Protein AF-A0AAD5D5V9-F1 (afdb_monomer)

Solvent-accessible surface area (backbone atoms only — not comparable to full-atom values): 15435 Å² total; per-residue (Å²): 134,84,84,77,81,71,65,65,69,60,52,58,60,56,54,57,55,60,69,68,40,78,57,45,45,64,62,72,48,71,61,99,86,50,75,43,81,83,77,67,64,91,89,55,79,61,18,63,31,47,42,38,27,42,37,41,90,84,33,87,58,19,37,37,35,34,33,15,41,25,37,57,95,41,2,42,56,44,8,44,49,48,67,64,44,40,65,53,36,44,48,52,53,68,72,64,53,93,79,76,85,68,89,85,87,73,92,77,87,75,83,83,76,91,69,76,82,72,93,52,62,66,63,49,52,56,53,47,53,41,50,51,50,20,43,52,51,47,41,53,50,43,76,68,40,91,88,51,68,28,47,69,6,18,17,29,34,32,33,38,43,36,50,71,50,40,36,41,34,41,36,20,12,52,33,40,37,34,36,36,29,46,49,99,84,71,44,84,42,82,42,76,66,54,75,59,33,35,22,76,42,68,71,47,36,50,47,15,46,75,38,53,15,40,74,54,42,48,89,93,40,71,88,51,34,14,37,24,44,72,90,43,99,39,90,51,40,64,36,34,24,31,36,48,30,57,76,38,42,80,27,36,36,39,47,73,50,54,74,39,72,47,76,62,54,94,47,53,73,51,75,48,72,43,48,76,92,114

Radius of gyration: 19.1 Å; Cα contacts (8 Å, |Δi|>4): 530; chains: 1; bounding box: 64×45×49 Å

Sequence (278 aa):
MRKTNSSSFSNWHKEEHLHRIPGRMFLNGSSDVASLYTQQGKKGTNQDAMIVWENFGSRTDTIFCGVFDGHGPFGHMVAKRVRDSLPLKLKEVNARGSNDDLPVNEASDSAHLDLEINKNPEKFQELEDLFLKAFKIVDRELRMHPNIDCFCSGSTAVTLLKQGQDLIIGNVGDSRAILCTRDKCNSLVAHQLTVDLKPNLPAEAERIRKSKGRVFALQEEPGVTRVWLPNNDSPGLAMARAFGDFCLKDFGLISTPDIFYRCLTENDQFVVLATDGV

Organism: Ambrosia artemisiifolia (NCBI:txid4212)

Foldseek 3Di:
DDDDDPVVVVVVVVVVVQVPDPQKDKAADDDPADGDDDDDDPPPDQLKTWIWHACQLVNRQKIKIKIKHKDDPQGSVQNVLCVSQLSVQLNVDVVPPPPDDDDPPDDDPDDDDDDDDDPDVVVQVVSLVSNQRSLVVSLVCVVVPPPTQLQQMWMWMWMWMGGNQKIKIWTFAAWWKWWWFADPVRDTDIDTQDDHQFCPDPVLVVQLVVLLWDWADDPVGRPQIFTHDNPDRPDTHSGSETRGNNNCVSRRHYSRTDMGMDGHDPRTDDMDTGDPVD

Structure (mmCIF, N/CA/C/O backbone):
data_AF-A0AAD5D5V9-F1
#
_entry.id   AF-A0AAD5D5V9-F1
#
loop_
_atom_site.group_PDB
_atom_site.id
_atom_site.type_symbol
_atom_site.label_atom_id
_atom_site.label_alt_id
_atom_site.label_comp_id
_atom_site.label_asym_id
_atom_site.label_entity_id
_atom_site.label_seq_id
_atom_site.pdbx_PDB_ins_code
_atom_site.Cartn_x
_atom_site.Cartn_y
_atom_site.Cartn_z
_atom_site.occupancy
_atom_site.B_iso_or_equiv
_atom_site.auth_seq_id
_atom_site.auth_comp_id
_atom_site.auth_asym_id
_atom_site.auth_atom_id
_atom_site.pdbx_PDB_model_num
ATOM 1 N N . MET A 1 1 ? 39.009 22.165 -0.214 1.00 35.16 1 MET A N 1
ATOM 2 C CA . MET A 1 1 ? 38.047 21.856 0.868 1.00 35.16 1 MET A CA 1
ATOM 3 C C . MET A 1 1 ? 36.650 21.748 0.272 1.00 35.16 1 MET A C 1
ATOM 5 O O . MET A 1 1 ? 36.069 22.762 -0.089 1.00 35.16 1 MET A O 1
ATOM 9 N N . ARG A 1 2 ? 36.148 20.522 0.073 1.00 31.20 2 ARG A N 1
ATOM 10 C CA . ARG A 1 2 ? 34.769 20.277 -0.378 1.00 31.20 2 ARG A CA 1
ATOM 11 C C . ARG A 1 2 ? 33.838 20.470 0.820 1.00 31.20 2 ARG A C 1
ATOM 13 O O . ARG A 1 2 ? 34.001 19.780 1.820 1.00 31.20 2 ARG A O 1
ATOM 20 N N . LYS A 1 3 ? 32.902 21.419 0.725 1.00 32.41 3 LYS A N 1
ATOM 21 C CA . LYS A 1 3 ? 31.796 21.564 1.679 1.00 32.41 3 LYS A CA 1
ATOM 22 C C . LYS A 1 3 ? 30.882 20.347 1.522 1.00 32.41 3 LYS A C 1
ATOM 24 O O . LYS A 1 3 ? 30.333 20.132 0.446 1.00 32.41 3 LYS A O 1
ATOM 29 N N . THR A 1 4 ? 30.779 19.530 2.560 1.00 36.19 4 THR A N 1
ATOM 30 C CA . THR A 1 4 ? 29.812 18.437 2.655 1.00 36.19 4 THR A CA 1
ATOM 31 C C . THR A 1 4 ? 28.427 19.015 2.962 1.00 36.19 4 THR A C 1
ATOM 33 O O . THR A 1 4 ? 28.282 19.901 3.802 1.00 36.19 4 THR A O 1
ATOM 36 N N . ASN A 1 5 ? 27.420 18.552 2.219 1.00 34.31 5 ASN A N 1
ATOM 37 C CA . ASN A 1 5 ? 26.022 18.973 2.321 1.00 34.31 5 ASN A CA 1
ATOM 38 C C . ASN A 1 5 ? 25.442 18.691 3.716 1.00 34.31 5 ASN A C 1
ATOM 40 O O . ASN A 1 5 ? 25.459 17.556 4.183 1.00 34.31 5 ASN A O 1
ATOM 44 N N . SER A 1 6 ? 24.857 19.718 4.337 1.00 38.53 6 SER A N 1
ATOM 45 C CA . SER A 1 6 ? 24.179 19.682 5.641 1.00 38.53 6 SER A CA 1
ATOM 46 C C . SER A 1 6 ? 22.724 19.186 5.588 1.00 38.53 6 SER A C 1
ATOM 48 O O . SER A 1 6 ? 22.041 19.175 6.610 1.00 38.53 6 SER A O 1
ATOM 50 N N . SER A 1 7 ? 22.219 18.771 4.420 1.00 44.28 7 SER A N 1
ATOM 51 C CA . SER A 1 7 ? 20.809 18.391 4.254 1.00 44.28 7 SER A CA 1
ATOM 52 C C . SER A 1 7 ? 20.475 17.005 4.808 1.00 44.28 7 SER A C 1
ATOM 54 O O . SER A 1 7 ? 19.355 16.807 5.279 1.00 44.28 7 SER A O 1
ATOM 56 N N . SER A 1 8 ? 21.428 16.064 4.824 1.00 38.56 8 SER A N 1
ATOM 57 C CA . SER A 1 8 ? 21.189 14.711 5.345 1.00 38.56 8 SER A CA 1
ATOM 58 C C . SER A 1 8 ? 20.879 14.738 6.842 1.00 38.56 8 SER A C 1
ATOM 60 O O . SER A 1 8 ? 19.865 14.186 7.251 1.00 38.56 8 SER A O 1
ATOM 62 N N . PHE A 1 9 ? 21.662 15.471 7.641 1.00 32.91 9 PHE A N 1
ATOM 63 C CA . PHE A 1 9 ? 21.489 15.591 9.097 1.00 32.91 9 PHE A CA 1
ATOM 64 C C . PHE A 1 9 ? 20.113 16.136 9.522 1.00 32.91 9 PHE A C 1
ATOM 66 O O . PHE A 1 9 ? 19.599 15.757 10.570 1.00 32.91 9 PHE A O 1
ATOM 73 N N . SER A 1 10 ? 19.486 16.990 8.707 1.00 37.47 10 SER A N 1
ATOM 74 C CA . SER A 1 10 ? 18.198 17.615 9.045 1.00 37.47 10 SER A CA 1
ATOM 75 C C . SER A 1 10 ? 16.978 16.694 8.886 1.00 37.47 10 SER A C 1
ATOM 77 O O . SER A 1 10 ? 15.984 16.875 9.591 1.00 37.47 10 SER A O 1
ATOM 79 N N . ASN A 1 11 ? 17.046 15.693 7.999 1.00 44.09 11 ASN A N 1
ATOM 80 C CA . ASN A 1 11 ? 15.950 14.736 7.800 1.00 44.09 11 ASN A CA 1
ATOM 81 C C . ASN A 1 11 ? 15.942 13.632 8.867 1.00 44.09 11 ASN A C 1
ATOM 83 O O . ASN A 1 11 ? 14.866 13.276 9.340 1.00 44.09 11 ASN A O 1
ATOM 87 N N . TRP A 1 12 ? 17.115 13.173 9.324 1.00 39.28 12 TRP A N 1
ATOM 88 C CA . TRP A 1 12 ? 17.226 12.174 10.400 1.00 39.28 12 TRP A CA 1
ATOM 89 C C . TRP A 1 12 ? 16.549 12.631 11.701 1.00 39.28 12 TRP A C 1
ATOM 91 O O . TRP A 1 12 ? 15.807 11.866 12.313 1.00 39.28 12 TRP A O 1
ATOM 101 N N . HIS A 1 13 ? 16.717 13.900 12.091 1.00 43.88 13 HIS A N 1
ATOM 102 C CA . HIS A 1 13 ? 16.056 14.430 13.289 1.00 43.88 13 HIS A CA 1
ATOM 103 C C . HIS A 1 13 ? 14.526 14.465 13.168 1.00 43.88 13 HIS A C 1
ATOM 105 O O . HIS A 1 13 ? 13.834 14.241 14.158 1.00 43.88 13 HIS A O 1
ATOM 111 N N . LYS A 1 14 ? 13.972 14.699 11.968 1.00 53.69 14 LYS A N 1
ATOM 112 C CA . LYS A 1 14 ? 12.513 14.665 11.762 1.00 53.69 14 LYS A CA 1
ATOM 113 C C . LYS A 1 14 ? 11.945 13.256 11.939 1.00 53.69 14 LYS A C 1
ATOM 115 O O . LYS A 1 14 ? 10.871 13.120 12.518 1.00 53.69 14 LYS A O 1
ATOM 120 N N . GLU A 1 15 ? 12.660 12.227 11.488 1.00 59.75 15 GLU A N 1
ATOM 121 C CA . GLU A 1 15 ? 12.232 10.827 11.608 1.00 59.75 15 GLU A CA 1
ATOM 122 C C . GLU A 1 15 ? 12.308 10.314 13.058 1.00 59.75 15 GLU A C 1
ATOM 124 O O . GLU A 1 15 ? 11.384 9.639 13.515 1.00 59.75 15 GLU A O 1
ATOM 129 N N . GLU A 1 16 ? 13.318 10.719 13.841 1.00 62.09 16 GLU A N 1
ATOM 130 C CA . GLU A 1 16 ? 13.399 10.371 15.273 1.00 62.09 16 GLU A CA 1
ATOM 131 C C . GLU A 1 16 ? 12.195 10.873 16.081 1.00 62.09 16 GLU A C 1
ATOM 133 O O . GLU A 1 16 ? 11.713 10.178 16.981 1.00 62.09 16 GLU A O 1
ATOM 138 N N . HIS A 1 17 ? 11.680 12.064 15.764 1.00 74.25 17 HIS A N 1
ATOM 139 C CA . HIS A 1 17 ? 10.486 12.588 16.427 1.00 74.25 17 HIS A CA 1
ATOM 140 C C . HIS A 1 17 ? 9.254 11.722 16.156 1.00 74.25 17 HIS A C 1
ATOM 142 O O . HIS A 1 17 ? 8.454 11.512 17.069 1.00 74.25 17 HIS A O 1
ATOM 148 N N . LEU A 1 18 ? 9.121 11.164 14.946 1.00 79.06 18 LEU A N 1
ATOM 149 C CA . LEU A 1 18 ? 8.010 10.272 14.604 1.00 79.06 18 LEU A CA 1
ATOM 150 C C . LEU A 1 18 ? 8.031 8.991 15.444 1.00 79.06 18 LEU A C 1
ATOM 152 O O . LEU A 1 18 ? 6.978 8.419 15.717 1.00 79.06 18 LEU A O 1
ATOM 156 N N . HIS A 1 19 ? 9.205 8.538 15.883 1.00 79.94 19 HIS A N 1
ATOM 157 C CA . HIS A 1 19 ? 9.333 7.331 16.703 1.00 79.94 19 HIS A CA 1
ATOM 158 C C . HIS A 1 19 ? 8.863 7.521 18.150 1.00 79.94 19 HIS A C 1
ATOM 160 O O . HIS A 1 19 ? 8.635 6.540 18.849 1.00 79.94 19 HIS A O 1
ATOM 166 N N . ARG A 1 20 ? 8.720 8.771 18.605 1.00 84.25 20 ARG A N 1
ATOM 167 C CA . ARG A 1 20 ? 8.327 9.111 19.983 1.00 84.25 20 ARG A CA 1
ATOM 168 C C . ARG A 1 20 ? 6.868 9.544 20.102 1.00 84.25 20 ARG A C 1
ATOM 170 O O . ARG A 1 20 ? 6.449 9.965 21.177 1.00 84.25 20 ARG A O 1
ATOM 177 N N . ILE A 1 21 ? 6.104 9.482 19.011 1.00 86.75 21 ILE A N 1
ATOM 178 C CA . ILE A 1 21 ? 4.691 9.854 19.021 1.00 86.75 21 ILE A CA 1
ATOM 179 C C . ILE A 1 21 ? 3.898 8.788 19.798 1.00 86.75 21 ILE A C 1
ATOM 181 O O . ILE A 1 21 ? 3.931 7.619 19.410 1.00 86.75 21 ILE A O 1
ATOM 185 N N . PRO A 1 22 ? 3.155 9.163 20.856 1.00 87.50 22 PRO A N 1
ATOM 186 C CA . PRO A 1 22 ? 2.305 8.226 21.586 1.00 87.50 22 PRO A CA 1
ATOM 187 C C . PRO A 1 22 ? 1.275 7.543 20.677 1.00 87.50 22 PRO A C 1
ATOM 189 O O . PRO A 1 22 ? 0.720 8.175 19.777 1.00 87.50 22 PRO A O 1
ATOM 192 N N . GLY A 1 23 ? 1.030 6.250 20.910 1.00 90.88 23 GLY A N 1
ATOM 193 C CA . GLY A 1 23 ? 0.103 5.438 20.113 1.00 90.88 23 GLY A CA 1
ATOM 194 C C . GLY A 1 23 ? 0.624 5.040 18.728 1.00 90.88 23 GLY A C 1
ATOM 195 O O . GLY A 1 23 ? -0.064 4.322 18.011 1.00 90.88 23 GLY A O 1
ATOM 196 N N . ARG A 1 24 ? 1.826 5.481 18.325 1.00 95.50 24 ARG A N 1
ATOM 197 C CA . ARG A 1 24 ? 2.432 5.135 17.034 1.00 95.50 24 ARG A CA 1
ATOM 198 C C . ARG A 1 24 ? 3.419 3.976 17.181 1.00 95.50 24 ARG A C 1
ATOM 200 O O . ARG A 1 24 ? 4.507 4.141 17.724 1.00 95.50 24 ARG A O 1
ATOM 207 N N . MET A 1 25 ? 3.062 2.821 16.633 1.00 96.25 25 MET A N 1
ATOM 208 C CA . MET A 1 25 ? 3.850 1.587 16.630 1.00 96.25 25 MET A CA 1
ATOM 209 C C . MET A 1 25 ? 4.207 1.187 15.198 1.00 96.25 25 MET A C 1
ATOM 211 O O . MET A 1 25 ? 3.369 1.238 14.308 1.00 96.25 25 MET A O 1
ATOM 215 N N . PHE A 1 26 ? 5.454 0.793 14.953 1.00 96.19 26 PHE A N 1
ATOM 216 C CA . PHE A 1 26 ? 5.945 0.419 13.613 1.00 96.19 26 PHE A CA 1
ATOM 217 C C . PHE A 1 26 ? 7.020 -0.683 13.654 1.00 96.19 26 PHE A C 1
ATOM 219 O O . PHE A 1 26 ? 7.713 -0.934 12.667 1.00 96.19 26 PHE A O 1
ATOM 226 N N . LEU A 1 27 ? 7.179 -1.311 14.820 1.00 95.75 27 LEU A N 1
ATOM 227 C CA . LEU A 1 27 ? 8.043 -2.459 15.087 1.00 95.75 27 LEU A CA 1
ATOM 228 C C . LEU A 1 27 ? 7.176 -3.600 15.629 1.00 95.75 27 LEU A C 1
ATOM 230 O O . LEU A 1 27 ? 6.011 -3.379 15.965 1.00 95.75 27 LEU A O 1
ATOM 234 N N . ASN A 1 28 ? 7.748 -4.800 15.730 1.00 97.69 28 ASN A N 1
ATOM 235 C CA . ASN A 1 28 ? 7.056 -5.951 16.307 1.00 97.69 28 ASN A CA 1
ATOM 236 C C . ASN A 1 28 ? 6.571 -5.632 17.724 1.00 97.69 28 ASN A C 1
ATOM 238 O O . ASN A 1 28 ? 7.339 -5.141 18.554 1.00 97.69 28 ASN A O 1
ATOM 242 N N . GLY A 1 29 ? 5.306 -5.930 17.993 1.00 96.88 29 GLY A N 1
ATOM 243 C CA . GLY A 1 29 ? 4.673 -5.642 19.270 1.00 96.88 29 GLY A CA 1
ATOM 244 C C . GLY A 1 29 ? 3.158 -5.603 19.152 1.00 96.88 29 GLY A C 1
ATOM 245 O O . GLY A 1 29 ? 2.594 -5.783 18.074 1.00 96.88 29 GLY A O 1
ATOM 246 N N . SER A 1 30 ? 2.499 -5.356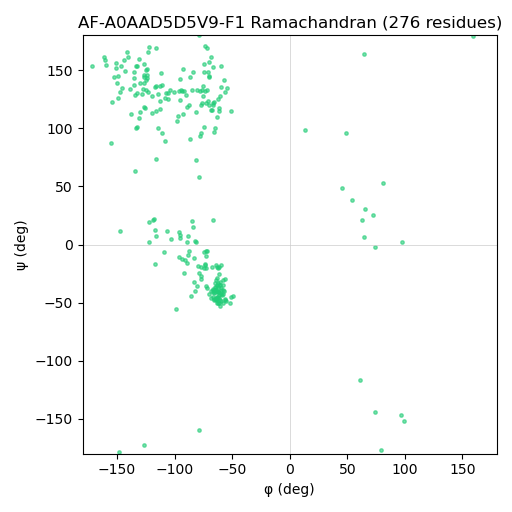 20.274 1.00 97.06 30 SER A N 1
ATOM 247 C CA . SER A 1 30 ? 1.046 -5.275 20.347 1.00 97.06 30 SER A CA 1
ATOM 248 C C . SER A 1 30 ? 0.600 -4.213 21.344 1.00 97.06 30 SER A C 1
ATOM 250 O O . SER A 1 30 ? 1.345 -3.839 22.252 1.00 97.06 30 SER A O 1
ATOM 252 N N . SER A 1 31 ? -0.631 -3.766 21.165 1.00 94.9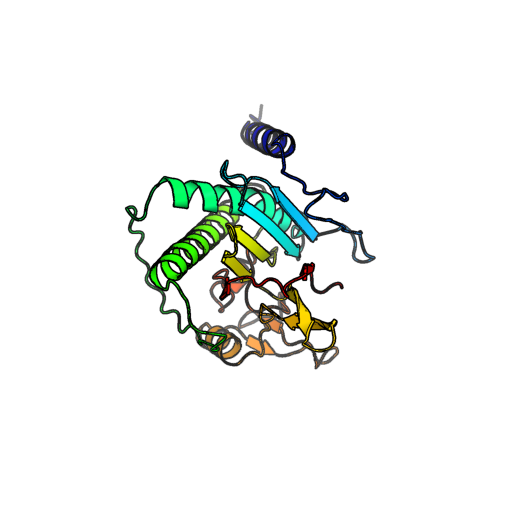4 31 SER A N 1
ATOM 253 C CA . SER A 1 31 ? -1.417 -2.978 22.103 1.00 94.94 31 SER A CA 1
ATOM 254 C C . SER A 1 31 ? -2.760 -3.674 22.338 1.00 94.94 31 SER A C 1
ATOM 256 O O . SER A 1 31 ? -2.989 -4.780 21.842 1.00 94.94 31 SER A O 1
ATOM 258 N N . ASP A 1 32 ? -3.667 -3.013 23.053 1.00 92.69 32 ASP A N 1
ATOM 259 C CA . ASP A 1 32 ? -5.024 -3.518 23.271 1.00 92.69 32 ASP A CA 1
ATOM 260 C C . ASP A 1 32 ? -5.865 -3.557 21.981 1.00 92.69 32 ASP A C 1
ATOM 262 O O . ASP A 1 32 ? -6.871 -4.262 21.927 1.00 92.69 32 ASP A O 1
ATOM 266 N N . VAL A 1 33 ? -5.475 -2.810 20.937 1.00 93.38 33 VAL A N 1
ATOM 267 C CA . VAL A 1 33 ? -6.271 -2.658 19.703 1.00 93.38 33 VAL A CA 1
ATOM 268 C C . VAL A 1 33 ? -5.598 -3.205 18.449 1.00 93.38 33 VAL A C 1
ATOM 270 O O . VAL A 1 33 ? -6.276 -3.401 17.441 1.00 93.38 33 VAL A O 1
ATOM 273 N N . ALA A 1 34 ? -4.285 -3.448 18.469 1.00 96.25 34 ALA A N 1
ATOM 274 C CA . ALA A 1 34 ? -3.574 -3.953 17.302 1.00 96.25 34 ALA A CA 1
ATOM 275 C C . ALA A 1 34 ? -2.350 -4.800 17.660 1.00 96.25 34 ALA A C 1
ATOM 277 O O . ALA A 1 34 ? -1.740 -4.658 18.715 1.00 96.25 34 ALA A O 1
ATOM 278 N N . SER A 1 35 ? -1.957 -5.671 16.735 1.00 97.75 35 SER A N 1
ATOM 279 C CA . SER A 1 35 ? -0.713 -6.439 16.801 1.00 97.75 35 SER A CA 1
ATOM 280 C C . SER A 1 35 ? 0.030 -6.308 15.481 1.00 97.75 35 SER A C 1
ATOM 282 O O . SER A 1 35 ? -0.582 -6.321 14.416 1.00 97.75 35 SER A O 1
ATOM 284 N N . LEU A 1 36 ? 1.348 -6.159 15.559 1.00 98.25 36 LEU A N 1
ATOM 285 C CA . LEU A 1 36 ? 2.226 -5.978 14.416 1.00 98.25 36 LEU A CA 1
ATOM 286 C C . LEU A 1 36 ? 3.346 -7.005 14.474 1.00 98.25 36 LEU A C 1
ATOM 288 O O . LEU A 1 36 ? 3.996 -7.186 15.510 1.00 98.25 36 LEU A O 1
ATOM 292 N N . TYR A 1 37 ? 3.609 -7.640 13.339 1.00 97.75 37 TYR A N 1
ATOM 293 C CA . TYR A 1 37 ? 4.706 -8.579 13.206 1.00 97.75 37 TYR A CA 1
ATOM 294 C C . TYR A 1 37 ? 5.281 -8.535 11.794 1.00 97.75 37 TYR A C 1
ATOM 296 O O . TYR A 1 37 ? 4.554 -8.622 10.811 1.00 97.75 37 TYR A O 1
ATOM 304 N N . THR A 1 38 ? 6.602 -8.433 11.707 1.00 96.75 38 THR A N 1
ATOM 305 C CA . THR A 1 38 ? 7.367 -8.619 10.480 1.00 96.75 38 THR A CA 1
ATOM 306 C C . THR A 1 38 ? 8.592 -9.476 10.775 1.00 96.75 38 THR A C 1
ATOM 308 O O . THR A 1 38 ? 9.167 -9.430 11.872 1.00 96.75 38 THR A O 1
ATOM 311 N N . GLN A 1 39 ? 9.004 -10.260 9.785 1.00 94.56 39 GLN A N 1
ATOM 312 C CA . GLN A 1 39 ? 10.166 -11.127 9.867 1.00 94.56 39 GLN A CA 1
ATOM 313 C C . GLN A 1 39 ? 10.944 -11.067 8.557 1.00 94.56 39 GLN A C 1
ATOM 315 O O . GLN A 1 39 ? 10.381 -11.200 7.476 1.00 94.56 39 GLN A O 1
ATOM 320 N N . GLN A 1 40 ? 12.266 -10.917 8.658 1.00 93.94 40 GLN A N 1
ATOM 321 C CA . GLN A 1 40 ? 13.133 -11.002 7.491 1.00 93.94 40 GLN A CA 1
ATOM 322 C C . GLN A 1 40 ? 13.102 -12.422 6.910 1.00 93.94 40 GLN A C 1
ATOM 324 O O . GLN A 1 40 ? 13.432 -13.392 7.596 1.00 93.94 40 GLN A O 1
ATOM 329 N N . GLY A 1 41 ? 12.735 -12.524 5.633 1.00 89.69 41 GLY A N 1
ATOM 330 C CA . GLY A 1 41 ? 12.806 -13.765 4.869 1.00 89.69 41 GLY A CA 1
ATOM 331 C C . GLY A 1 41 ? 14.222 -14.099 4.381 1.00 89.69 41 GLY A C 1
ATOM 332 O O . GLY A 1 41 ? 15.231 -13.601 4.873 1.00 89.69 41 GLY A O 1
ATOM 333 N N . LYS A 1 42 ? 14.309 -14.950 3.353 1.00 88.69 42 LYS A N 1
ATOM 334 C CA . LYS A 1 42 ? 15.591 -15.412 2.780 1.00 88.69 42 LYS A CA 1
ATOM 335 C C . LYS A 1 42 ? 16.144 -14.515 1.662 1.00 88.69 42 LYS A C 1
ATOM 337 O O . LYS A 1 42 ? 17.274 -14.719 1.233 1.00 88.69 42 LYS A O 1
ATOM 342 N N . LYS A 1 43 ? 15.368 -13.535 1.183 1.00 84.00 43 LYS A N 1
ATOM 343 C CA . LYS A 1 43 ? 15.671 -12.702 0.000 1.00 84.00 43 LYS A CA 1
ATOM 344 C C . LYS A 1 43 ? 16.572 -11.484 0.296 1.00 84.00 43 LYS A C 1
ATOM 346 O O . LYS A 1 43 ? 16.614 -10.545 -0.489 1.00 84.00 43 LYS A O 1
ATOM 351 N N . GLY A 1 44 ? 17.310 -11.498 1.408 1.00 90.50 44 GLY A N 1
ATOM 352 C CA . GLY A 1 44 ? 18.150 -10.379 1.844 1.00 90.50 44 GLY A CA 1
ATOM 353 C C . GLY A 1 44 ? 17.446 -9.486 2.865 1.00 90.50 44 GLY A C 1
ATOM 354 O O . GLY A 1 44 ? 16.702 -9.992 3.704 1.00 90.50 44 GLY A O 1
ATOM 355 N N . THR A 1 45 ? 17.732 -8.182 2.833 1.00 94.62 45 THR A N 1
ATOM 356 C CA . THR A 1 45 ? 17.163 -7.182 3.752 1.00 94.62 45 THR A CA 1
ATOM 357 C C . THR A 1 45 ? 15.641 -7.226 3.739 1.00 94.62 45 THR A C 1
ATOM 359 O O . THR A 1 45 ? 15.043 -7.236 2.668 1.00 94.62 45 THR A O 1
ATOM 362 N N . ASN A 1 46 ? 15.017 -7.198 4.921 1.00 96.81 46 ASN A N 1
ATOM 363 C CA . ASN A 1 46 ? 13.566 -7.066 5.016 1.00 96.81 46 ASN A CA 1
ATOM 364 C C . ASN A 1 46 ? 13.123 -5.730 4.400 1.00 96.81 46 ASN A C 1
ATOM 366 O O . ASN A 1 46 ? 13.549 -4.667 4.870 1.00 96.81 46 ASN A O 1
ATOM 370 N N . GLN A 1 47 ? 12.329 -5.803 3.334 1.00 97.75 47 GLN A N 1
ATOM 371 C CA . GLN A 1 47 ? 11.839 -4.631 2.619 1.00 97.75 47 GLN A CA 1
ATOM 372 C C . GLN A 1 47 ? 10.441 -4.202 3.068 1.00 97.75 47 GLN A C 1
ATOM 374 O O . GLN A 1 47 ? 10.054 -3.071 2.775 1.00 97.75 47 GLN A O 1
ATOM 379 N N . ASP A 1 48 ? 9.763 -5.028 3.865 1.00 98.31 48 ASP A N 1
ATOM 380 C CA . ASP A 1 48 ? 8.458 -4.728 4.431 1.00 98.31 48 ASP A CA 1
ATOM 381 C C . ASP A 1 48 ? 8.554 -3.639 5.504 1.00 98.31 48 ASP A C 1
ATOM 383 O O . ASP A 1 48 ? 9.497 -3.559 6.307 1.00 98.31 48 ASP A O 1
ATOM 387 N N . ALA A 1 49 ? 7.519 -2.813 5.561 1.00 98.44 49 ALA A N 1
ATOM 388 C CA . ALA A 1 49 ? 7.283 -1.870 6.635 1.00 98.44 49 ALA A CA 1
ATOM 389 C C . ALA A 1 49 ? 5.820 -1.946 7.085 1.00 98.44 49 ALA A C 1
ATOM 391 O O . ALA A 1 49 ? 4.924 -2.291 6.321 1.00 98.44 49 ALA A O 1
ATOM 392 N N . MET A 1 50 ? 5.564 -1.598 8.343 1.00 98.38 50 MET A N 1
ATOM 393 C CA . MET A 1 50 ? 4.225 -1.631 8.928 1.00 98.38 50 MET A CA 1
ATOM 394 C C . MET A 1 50 ? 4.056 -0.509 9.944 1.00 98.38 50 MET A C 1
ATOM 396 O O . MET A 1 50 ? 5.040 -0.039 10.522 1.00 98.38 50 MET A O 1
ATOM 400 N N . ILE A 1 51 ? 2.820 -0.065 10.151 1.00 98.38 51 ILE A N 1
ATOM 401 C CA . ILE A 1 51 ? 2.476 0.953 11.142 1.00 98.38 51 ILE A CA 1
ATOM 402 C C . ILE A 1 51 ? 1.072 0.742 11.695 1.00 98.38 51 ILE A C 1
ATOM 404 O O . ILE A 1 51 ? 0.149 0.376 10.972 1.00 98.38 51 ILE A O 1
ATOM 408 N N . VAL A 1 52 ? 0.919 1.063 12.971 1.00 98.00 52 VAL A N 1
ATOM 409 C CA . VAL A 1 52 ? -0.335 1.408 13.629 1.00 98.00 52 VAL A CA 1
ATOM 410 C C . VAL A 1 52 ? -0.122 2.753 14.307 1.00 98.00 52 VAL A C 1
ATOM 412 O O . VAL A 1 52 ? 0.933 3.022 14.877 1.00 98.00 52 VAL A O 1
ATOM 415 N N . TRP A 1 53 ? -1.113 3.622 14.222 1.00 97.25 53 TRP A N 1
ATOM 416 C CA . TRP A 1 53 ? -1.157 4.893 14.911 1.00 97.25 53 TRP A CA 1
ATOM 417 C C . TRP A 1 53 ? -2.534 5.046 15.546 1.00 97.25 53 TRP A C 1
ATOM 419 O O . TRP A 1 53 ? -3.515 5.380 14.884 1.00 97.25 53 TRP A O 1
ATOM 429 N N . GLU A 1 54 ? -2.590 4.766 16.840 1.00 96.00 54 GLU A N 1
ATOM 430 C CA . GLU A 1 54 ? -3.764 4.946 17.684 1.00 96.00 54 GLU A CA 1
ATOM 431 C C . GLU A 1 54 ? -3.998 6.417 18.010 1.00 96.00 54 GLU A C 1
ATOM 433 O O . GLU A 1 54 ? -3.071 7.232 18.030 1.00 96.00 54 GLU A O 1
ATOM 438 N N . ASN A 1 55 ? -5.249 6.748 18.317 1.00 93.88 55 ASN A N 1
ATOM 439 C CA . ASN A 1 55 ? -5.691 8.112 18.573 1.00 93.88 55 ASN A CA 1
ATOM 440 C C . ASN A 1 55 ? -5.325 9.068 17.416 1.00 93.88 55 ASN A C 1
ATOM 442 O O . ASN A 1 55 ? -4.862 10.202 17.614 1.00 93.88 55 ASN A O 1
ATOM 446 N N . PHE A 1 56 ? -5.443 8.575 16.181 1.00 94.06 56 PHE A N 1
ATOM 447 C CA . PHE A 1 56 ? -4.909 9.227 14.994 1.00 94.06 56 PHE A CA 1
ATOM 448 C C . PHE A 1 56 ? -5.550 10.600 14.745 1.00 94.06 56 PHE A C 1
ATOM 450 O O . PHE A 1 56 ? -6.765 10.749 14.633 1.00 94.06 56 PHE A O 1
ATOM 457 N N . GLY A 1 57 ? -4.729 11.643 14.620 1.00 87.44 57 GLY A N 1
ATOM 458 C CA . GLY A 1 57 ? -5.255 13.007 14.487 1.00 87.44 57 GLY A CA 1
ATOM 459 C C . GLY A 1 57 ? -5.851 13.563 15.784 1.00 87.44 57 GLY A C 1
ATOM 460 O O . GLY A 1 57 ? -6.689 14.456 15.722 1.00 87.44 57 GLY A O 1
ATOM 461 N N . SER A 1 58 ? -5.402 13.058 16.940 1.00 87.00 58 SER A N 1
ATOM 462 C CA . SER A 1 58 ? -5.841 13.494 18.273 1.00 87.00 58 SER A CA 1
ATOM 463 C C . SER A 1 58 ? -7.317 13.200 18.561 1.00 87.00 58 SER A C 1
ATOM 465 O O . SER A 1 58 ? -7.966 13.933 19.304 1.00 87.00 58 SER A O 1
ATOM 467 N N . ARG A 1 59 ? -7.851 12.127 17.970 1.00 88.50 59 ARG A N 1
ATOM 468 C CA . ARG A 1 59 ? -9.224 11.651 18.171 1.00 88.50 59 ARG A CA 1
ATOM 469 C C . ARG A 1 59 ? -9.168 10.243 18.741 1.00 88.50 59 ARG A C 1
ATOM 471 O O . ARG A 1 59 ? -8.466 9.409 18.196 1.00 88.50 59 ARG A O 1
ATOM 478 N N . THR A 1 60 ? -9.854 9.978 19.844 1.00 90.12 60 THR A N 1
ATOM 479 C CA . THR A 1 60 ? -9.701 8.707 20.574 1.00 90.12 60 THR A CA 1
ATOM 480 C C . THR A 1 60 ? -10.353 7.510 19.887 1.00 90.12 60 THR A C 1
ATOM 482 O O . THR A 1 60 ? -10.035 6.365 20.186 1.00 90.12 60 THR A O 1
ATOM 485 N N . ASP A 1 61 ? -11.258 7.767 18.948 1.00 90.56 61 ASP A N 1
ATOM 486 C CA . ASP A 1 61 ? -12.002 6.771 18.182 1.00 90.56 61 ASP A CA 1
ATOM 487 C C . ASP A 1 61 ? -11.367 6.455 16.819 1.00 90.56 61 ASP A C 1
ATOM 489 O O . ASP A 1 61 ? -11.980 5.756 16.003 1.00 90.56 61 ASP A O 1
ATOM 493 N N . THR A 1 62 ? -10.160 6.968 16.558 1.00 94.81 62 THR A N 1
ATOM 494 C CA . THR A 1 62 ? -9.495 6.840 15.263 1.00 94.81 62 THR A CA 1
ATOM 495 C C . THR A 1 62 ? -8.198 6.045 15.333 1.00 94.81 62 THR A C 1
ATOM 497 O O . THR A 1 62 ? -7.347 6.232 16.208 1.00 94.81 62 THR A O 1
ATOM 500 N N . ILE A 1 63 ? -8.025 5.157 14.357 1.00 96.94 63 ILE A N 1
ATOM 501 C CA . ILE A 1 63 ? -6.826 4.334 14.205 1.00 96.94 63 ILE A CA 1
ATOM 502 C C . ILE A 1 63 ? -6.419 4.383 12.740 1.00 96.94 63 ILE A C 1
ATOM 504 O O . ILE A 1 63 ? -7.239 4.126 11.861 1.00 96.94 63 ILE A O 1
ATOM 508 N N . PHE A 1 64 ? -5.155 4.702 12.484 1.00 97.81 64 PHE A N 1
ATOM 509 C CA . PHE A 1 64 ? -4.541 4.506 11.177 1.00 97.81 64 PHE A CA 1
ATOM 510 C C . PHE A 1 64 ? -3.625 3.290 11.237 1.00 97.81 64 PHE A C 1
ATOM 512 O O . PHE A 1 64 ? -2.804 3.191 12.145 1.00 97.81 64 PHE A O 1
ATOM 519 N N . CYS A 1 65 ? -3.708 2.385 10.273 1.00 97.75 65 CYS A N 1
ATOM 520 C CA . CYS A 1 65 ? -2.736 1.312 10.129 1.00 97.75 65 CYS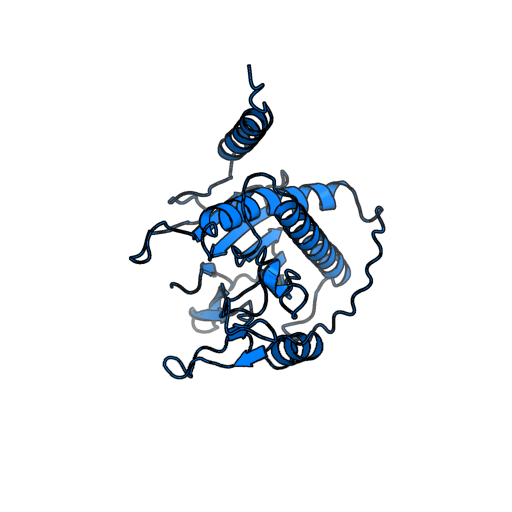 A CA 1
ATOM 521 C C . CYS A 1 65 ? -2.401 1.049 8.665 1.00 97.75 65 CYS A C 1
ATOM 523 O O . CYS A 1 65 ? -3.111 1.478 7.758 1.00 97.75 65 CYS A O 1
ATOM 525 N N . GLY A 1 66 ? -1.280 0.382 8.422 1.00 98.56 66 GLY A N 1
ATOM 526 C CA . GLY A 1 66 ? -0.882 0.033 7.069 1.00 98.56 66 GLY A CA 1
ATOM 527 C C . GLY A 1 66 ? 0.312 -0.898 7.017 1.00 98.56 66 GLY A C 1
ATOM 528 O O . GLY A 1 66 ? 1.150 -0.895 7.924 1.00 98.56 66 GLY A O 1
ATOM 529 N N . VAL A 1 67 ? 0.385 -1.659 5.931 1.00 98.81 67 VAL A N 1
ATOM 530 C CA . VAL A 1 67 ? 1.544 -2.474 5.561 1.00 98.81 67 VAL A CA 1
ATOM 531 C C . VAL A 1 67 ? 2.011 -2.079 4.164 1.00 98.81 67 VAL A C 1
ATOM 533 O O . VAL A 1 67 ? 1.211 -1.670 3.317 1.00 98.81 67 VAL A O 1
ATOM 536 N N . PHE A 1 68 ? 3.320 -2.149 3.968 1.00 98.81 68 PHE A N 1
ATOM 537 C CA . PHE A 1 68 ? 4.019 -1.639 2.798 1.00 98.81 68 PHE A CA 1
ATOM 538 C C . PHE A 1 68 ? 5.054 -2.680 2.401 1.00 98.81 68 PHE A C 1
ATOM 540 O O . PHE A 1 68 ? 6.002 -2.911 3.153 1.00 98.81 68 PHE A O 1
ATOM 547 N N . ASP A 1 69 ? 4.861 -3.314 1.254 1.00 98.62 69 ASP A N 1
ATOM 548 C CA . ASP A 1 69 ? 5.812 -4.263 0.687 1.00 98.62 69 ASP A CA 1
ATOM 549 C C . ASP A 1 69 ? 6.785 -3.478 -0.184 1.00 98.62 69 ASP A C 1
ATOM 551 O O . ASP A 1 69 ? 6.361 -2.760 -1.089 1.00 98.62 69 ASP A O 1
ATOM 555 N N . GLY A 1 70 ? 8.068 -3.488 0.154 1.00 98.38 70 GLY A N 1
ATOM 556 C CA . GLY A 1 70 ? 9.089 -2.767 -0.594 1.00 98.38 70 GLY A CA 1
ATOM 557 C C . GLY A 1 70 ? 9.766 -3.678 -1.607 1.00 98.38 70 GLY A C 1
ATOM 558 O O . GLY A 1 70 ? 10.109 -4.809 -1.293 1.00 98.38 70 GLY A O 1
ATOM 559 N N . HIS A 1 71 ? 10.092 -3.155 -2.786 1.00 97.56 71 HIS A N 1
ATOM 560 C CA . HIS A 1 71 ? 10.826 -3.915 -3.799 1.00 97.56 71 HIS A CA 1
ATOM 561 C C . HIS A 1 71 ? 11.864 -3.072 -4.542 1.00 97.56 71 HIS A C 1
ATOM 563 O O . HIS A 1 71 ? 11.904 -1.840 -4.468 1.00 97.56 71 HIS A O 1
ATOM 569 N N . GLY A 1 72 ? 12.751 -3.761 -5.257 1.00 95.94 72 GLY A N 1
ATOM 570 C CA . GLY A 1 72 ? 13.893 -3.150 -5.929 1.00 95.94 72 GLY A CA 1
ATOM 571 C C . GLY A 1 72 ? 15.058 -2.842 -4.976 1.00 95.94 72 GLY A C 1
ATOM 572 O O . GLY A 1 72 ? 15.012 -3.176 -3.787 1.00 95.94 72 GLY A O 1
ATOM 573 N N . PRO A 1 73 ? 16.139 -2.217 -5.472 1.00 95.50 73 PRO A N 1
ATOM 574 C CA . PRO A 1 73 ? 17.377 -2.036 -4.708 1.00 95.50 73 PRO A CA 1
ATOM 575 C C . PRO A 1 73 ? 17.193 -1.275 -3.385 1.00 95.50 73 PRO A C 1
ATOM 577 O O . PRO A 1 73 ? 17.832 -1.598 -2.383 1.00 95.50 73 PRO A O 1
ATOM 580 N N . PHE A 1 74 ? 16.277 -0.303 -3.359 1.00 96.94 74 PHE A N 1
ATOM 581 C CA . PHE A 1 74 ? 15.997 0.545 -2.197 1.00 96.94 74 PHE A CA 1
ATOM 582 C C . PHE A 1 74 ? 14.555 0.415 -1.689 1.00 96.94 74 PHE A C 1
ATOM 584 O O . PHE A 1 74 ? 14.089 1.291 -0.962 1.00 96.94 74 PHE A O 1
ATOM 591 N N . GLY A 1 75 ? 13.859 -0.683 -2.010 1.00 97.50 75 GLY A N 1
ATOM 592 C CA . GLY A 1 75 ? 12.460 -0.915 -1.620 1.00 97.50 75 GLY A CA 1
ATOM 593 C C . GLY A 1 75 ? 12.199 -0.717 -0.128 1.00 97.50 75 GLY A C 1
ATOM 594 O O . GLY A 1 75 ? 11.309 0.031 0.258 1.00 97.50 75 GLY A O 1
ATOM 595 N N . HIS A 1 76 ? 13.078 -1.255 0.721 1.00 97.44 76 HIS A N 1
ATOM 596 C CA . HIS A 1 76 ? 13.040 -1.056 2.177 1.00 97.44 76 HIS A CA 1
ATOM 597 C C . HIS A 1 76 ? 13.067 0.419 2.626 1.00 97.44 76 HIS A C 1
ATOM 599 O O . HIS A 1 76 ? 12.554 0.748 3.696 1.00 97.44 76 HIS A O 1
ATOM 605 N N . MET A 1 77 ? 13.693 1.316 1.858 1.00 98.00 77 MET A N 1
ATOM 606 C CA . MET A 1 77 ? 13.698 2.754 2.140 1.00 98.00 77 MET A CA 1
ATOM 607 C C . MET A 1 77 ? 12.421 3.417 1.622 1.00 98.00 77 MET A C 1
ATOM 609 O O . MET A 1 77 ? 11.858 4.260 2.319 1.00 98.00 77 MET A O 1
ATOM 613 N N . VAL A 1 78 ? 11.944 3.014 0.438 1.00 98.44 78 VAL A N 1
ATOM 614 C CA . VAL A 1 78 ? 10.681 3.500 -0.137 1.00 98.44 78 VAL A CA 1
ATOM 615 C C . VAL A 1 78 ? 9.509 3.132 0.776 1.00 98.44 78 VAL A C 1
ATOM 617 O O . VAL A 1 78 ? 8.780 4.027 1.193 1.00 98.44 78 VAL A O 1
ATOM 620 N N . ALA A 1 79 ? 9.391 1.868 1.187 1.00 98.50 79 ALA A N 1
ATOM 621 C CA . ALA A 1 79 ? 8.345 1.380 2.087 1.00 98.50 79 ALA A CA 1
ATOM 622 C C . ALA A 1 79 ? 8.312 2.153 3.416 1.00 98.50 79 ALA A C 1
ATOM 624 O O . ALA A 1 79 ? 7.266 2.653 3.832 1.00 98.50 79 ALA A O 1
ATOM 625 N N . LYS A 1 80 ? 9.473 2.351 4.060 1.00 97.94 80 LYS A N 1
ATOM 626 C CA . LYS A 1 80 ? 9.582 3.157 5.293 1.00 97.94 80 LYS A CA 1
ATOM 627 C C . LYS A 1 80 ? 9.193 4.616 5.061 1.00 97.94 80 LYS A C 1
ATOM 629 O O . LYS A 1 80 ? 8.485 5.199 5.881 1.00 97.94 80 LYS A O 1
ATOM 634 N N . ARG A 1 81 ? 9.602 5.202 3.933 1.00 97.62 81 ARG A N 1
ATOM 635 C CA . ARG A 1 81 ? 9.258 6.585 3.596 1.00 97.62 81 ARG A CA 1
ATOM 636 C C . ARG A 1 81 ? 7.758 6.744 3.354 1.00 97.62 81 ARG A C 1
ATOM 638 O O . ARG A 1 81 ? 7.189 7.712 3.855 1.00 97.62 81 ARG A O 1
ATOM 645 N N . VAL A 1 82 ? 7.108 5.813 2.653 1.00 98.44 82 VAL A N 1
ATOM 646 C CA . VAL A 1 82 ? 5.646 5.810 2.466 1.00 98.44 82 VAL A CA 1
ATOM 647 C C . VAL A 1 82 ? 4.946 5.655 3.819 1.00 98.44 82 VAL A C 1
ATOM 649 O O . VAL A 1 82 ? 4.124 6.507 4.163 1.00 98.44 82 VAL A O 1
ATOM 652 N N . ARG A 1 83 ? 5.346 4.663 4.629 1.00 98.25 83 ARG A N 1
ATOM 653 C CA . ARG A 1 83 ? 4.848 4.425 5.998 1.00 98.25 83 ARG A CA 1
ATOM 654 C C . ARG A 1 83 ? 4.862 5.686 6.860 1.00 98.25 83 ARG A C 1
ATOM 656 O O . ARG A 1 83 ? 3.908 5.955 7.589 1.00 98.25 83 ARG A O 1
ATOM 663 N N . ASP A 1 84 ? 5.951 6.447 6.805 1.00 97.00 84 ASP A N 1
ATOM 664 C CA . ASP A 1 84 ? 6.138 7.623 7.654 1.00 97.00 84 ASP A CA 1
ATOM 665 C C . ASP A 1 84 ? 5.449 8.876 7.097 1.00 97.00 84 ASP A C 1
ATOM 667 O O . ASP A 1 84 ? 4.977 9.707 7.871 1.00 97.00 84 ASP A O 1
ATOM 671 N N . SER A 1 85 ? 5.353 9.013 5.771 1.00 96.62 85 SER A N 1
ATOM 672 C CA . SER A 1 85 ? 4.815 10.218 5.117 1.00 96.62 85 SER A CA 1
ATOM 673 C C . SER A 1 85 ? 3.303 10.203 4.984 1.00 96.62 85 SER A C 1
ATOM 675 O O . SER A 1 85 ? 2.651 11.215 5.233 1.00 96.62 85 SER A O 1
ATOM 677 N N . LEU A 1 86 ? 2.743 9.070 4.568 1.00 97.75 86 LEU A N 1
ATOM 678 C CA . LEU A 1 86 ? 1.341 8.958 4.189 1.00 97.75 86 LEU A CA 1
ATOM 679 C C . LEU A 1 86 ? 0.363 9.364 5.306 1.00 97.75 86 LEU A C 1
ATOM 681 O O . LEU A 1 86 ? -0.459 10.249 5.055 1.00 97.75 86 LEU A O 1
ATOM 685 N N . PRO A 1 87 ? 0.476 8.860 6.552 1.00 96.56 87 PRO A N 1
ATOM 686 C CA . PRO A 1 87 ? -0.374 9.327 7.649 1.00 96.56 87 PRO A CA 1
ATOM 687 C C . PRO A 1 87 ? -0.220 10.825 7.946 1.00 96.56 87 PRO A C 1
ATOM 689 O O . PRO A 1 87 ? -1.184 11.481 8.335 1.00 96.56 87 PRO A O 1
ATOM 692 N N . LEU A 1 88 ? 0.966 11.407 7.749 1.00 95.19 88 LEU A N 1
ATOM 693 C CA . LEU A 1 88 ? 1.151 12.848 7.936 1.00 95.19 88 LEU A CA 1
ATOM 694 C C . LEU A 1 88 ? 0.405 13.642 6.860 1.00 95.19 88 LEU A C 1
ATOM 696 O O . LEU A 1 88 ? -0.242 14.633 7.188 1.00 95.19 88 LEU A O 1
ATOM 700 N N . LYS A 1 89 ? 0.416 13.175 5.605 1.00 95.44 89 LYS A N 1
ATOM 701 C CA . LYS A 1 89 ? -0.336 13.809 4.511 1.00 95.44 89 LYS A CA 1
ATOM 702 C C . LYS A 1 89 ? -1.840 13.698 4.693 1.00 95.44 89 LYS A C 1
ATOM 704 O O . LYS A 1 89 ? -2.533 14.688 4.485 1.00 95.44 89 LYS A O 1
ATOM 709 N N . LEU A 1 90 ? -2.329 12.560 5.181 1.00 93.62 90 LEU A N 1
ATOM 710 C CA . LEU A 1 90 ? -3.735 12.412 5.562 1.00 93.62 90 LEU A CA 1
ATOM 711 C C . LEU A 1 90 ? -4.132 13.420 6.659 1.00 93.62 90 LEU A C 1
ATOM 713 O O . LEU A 1 90 ? -5.197 14.022 6.585 1.00 93.62 90 LEU A O 1
ATOM 717 N N . LYS A 1 91 ? -3.265 13.689 7.646 1.00 89.56 91 LYS A N 1
ATOM 718 C CA . LYS A 1 91 ? -3.530 14.734 8.656 1.00 89.56 91 LYS A CA 1
ATOM 719 C C . LYS A 1 91 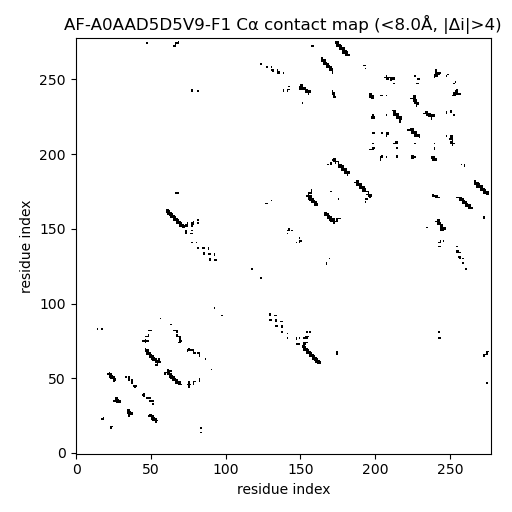? -3.488 16.147 8.075 1.00 89.56 91 LYS A C 1
ATOM 721 O O . LYS A 1 91 ? -4.350 16.958 8.397 1.00 89.56 91 LYS A O 1
ATOM 726 N N . GLU A 1 92 ? -2.476 16.454 7.266 1.00 86.62 92 GLU A N 1
ATOM 727 C CA . GLU A 1 92 ? -2.271 17.786 6.683 1.00 86.62 92 GLU A CA 1
ATOM 728 C C . GLU A 1 92 ? -3.413 18.184 5.745 1.00 86.62 92 GLU A C 1
ATOM 730 O O . GLU A 1 92 ? -3.931 19.293 5.858 1.00 86.62 92 GLU A O 1
ATOM 735 N N . VAL A 1 93 ? -3.822 17.286 4.844 1.00 80.62 93 VAL A N 1
ATOM 736 C CA . VAL A 1 93 ? -4.904 17.550 3.885 1.00 80.62 93 VAL A CA 1
ATOM 737 C C . VAL A 1 93 ? -6.239 17.700 4.616 1.00 80.62 93 VAL A C 1
ATOM 739 O O . VAL A 1 93 ? -6.977 18.641 4.336 1.00 80.62 93 VAL A O 1
ATOM 742 N N . ASN A 1 94 ? -6.501 16.868 5.630 1.00 77.88 94 ASN A N 1
ATOM 743 C CA . ASN A 1 94 ? -7.694 17.002 6.466 1.00 77.88 94 ASN A CA 1
ATOM 744 C C . ASN A 1 94 ? -7.731 18.336 7.241 1.00 77.88 94 ASN A C 1
ATOM 746 O O . ASN A 1 94 ? -8.799 18.897 7.456 1.00 77.88 94 ASN A O 1
ATOM 750 N N . ALA A 1 95 ? -6.575 18.870 7.653 1.00 70.62 95 ALA A N 1
ATOM 751 C CA . ALA A 1 95 ? -6.494 20.137 8.385 1.00 70.62 95 ALA A CA 1
ATOM 752 C C . ALA A 1 95 ? -6.625 21.388 7.497 1.00 70.62 95 ALA A C 1
ATOM 754 O O . ALA A 1 95 ? -6.984 22.450 8.002 1.00 70.62 95 ALA A O 1
ATOM 755 N N . ARG A 1 96 ? -6.301 21.297 6.200 1.00 62.16 96 ARG A N 1
ATOM 756 C CA . ARG A 1 96 ? -6.293 22.452 5.280 1.00 62.16 96 ARG A CA 1
ATOM 757 C C . ARG A 1 96 ? -7.631 22.711 4.581 1.00 62.16 96 ARG A C 1
ATOM 759 O O . ARG A 1 96 ? -7.817 23.812 4.071 1.00 62.16 96 ARG A O 1
ATOM 766 N N . GLY A 1 97 ? -8.560 21.753 4.590 1.00 53.75 97 GLY A N 1
ATOM 767 C CA . GLY A 1 97 ? -9.807 21.847 3.823 1.00 53.75 97 GLY A CA 1
ATOM 768 C C . GLY A 1 97 ? -9.564 21.866 2.304 1.00 53.75 97 GLY A C 1
ATOM 769 O O . GLY A 1 97 ? -8.448 22.079 1.834 1.00 53.75 97 GLY A O 1
ATOM 770 N N . SER A 1 98 ? -10.609 21.622 1.515 1.00 50.16 98 SER A N 1
ATOM 771 C CA . SER A 1 98 ? -10.564 21.412 0.054 1.00 50.16 98 SER A CA 1
ATOM 772 C C . SER A 1 98 ? -10.159 22.626 -0.811 1.00 50.16 98 SER A C 1
ATOM 774 O O . SER A 1 98 ? -10.455 22.631 -1.996 1.00 50.16 98 SER A O 1
ATOM 776 N N . ASN A 1 99 ? -9.481 23.642 -0.269 1.00 41.25 99 ASN A N 1
ATOM 777 C CA . ASN A 1 99 ? -9.293 24.948 -0.923 1.00 41.25 99 ASN A CA 1
ATOM 778 C C . ASN A 1 99 ? -8.050 25.094 -1.827 1.00 41.25 99 ASN A C 1
ATOM 780 O O . ASN A 1 99 ? -7.846 26.177 -2.367 1.00 41.25 99 ASN A O 1
ATOM 784 N N . ASP A 1 100 ? -7.236 24.053 -2.022 1.00 45.50 100 ASP A N 1
ATOM 785 C CA . ASP A 1 100 ? -6.135 24.085 -3.000 1.00 45.50 100 ASP A CA 1
ATOM 786 C C . ASP A 1 100 ? -6.473 23.193 -4.208 1.00 45.50 100 ASP A C 1
ATOM 788 O O . ASP A 1 100 ? -6.141 22.003 -4.247 1.00 45.50 100 ASP A O 1
ATOM 792 N N . ASP A 1 101 ? -7.132 23.786 -5.208 1.00 42.59 101 ASP A N 1
ATOM 793 C CA . ASP A 1 101 ? -7.319 23.201 -6.538 1.00 42.59 101 ASP A CA 1
ATOM 794 C C . ASP A 1 101 ? -5.961 23.066 -7.248 1.00 42.59 101 ASP A C 1
ATOM 796 O O . ASP A 1 101 ? -5.437 23.990 -7.873 1.00 42.59 101 ASP A O 1
A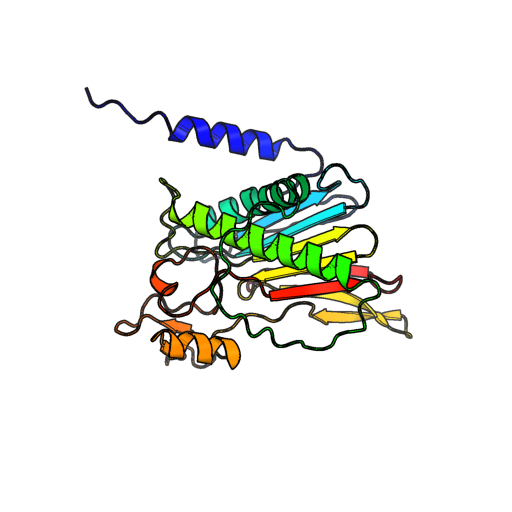TOM 800 N N . LEU A 1 102 ? -5.375 21.872 -7.177 1.00 44.09 102 LEU A N 1
ATOM 801 C CA . LEU A 1 102 ? -4.415 21.411 -8.177 1.00 44.09 102 LEU A CA 1
ATOM 802 C C . LEU A 1 102 ? -5.216 20.806 -9.338 1.00 44.09 102 LEU A C 1
ATOM 804 O O . LEU A 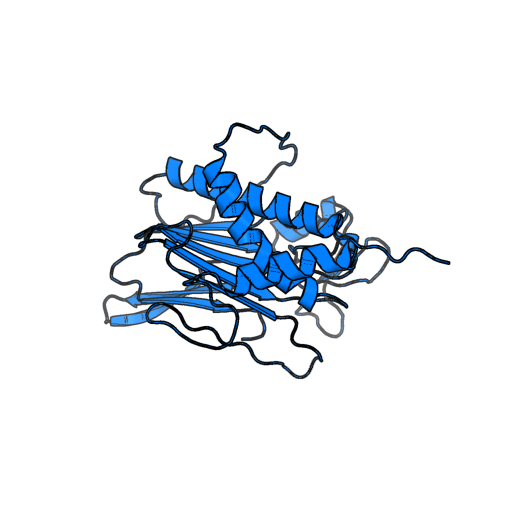1 102 ? -6.088 19.980 -9.072 1.00 44.09 102 LEU A O 1
ATOM 808 N N . PRO A 1 103 ? -4.924 21.130 -10.613 1.00 37.09 103 PRO A N 1
ATOM 809 C CA . PRO A 1 103 ? -5.703 20.611 -11.731 1.00 37.09 103 PRO A CA 1
ATOM 810 C C . PRO A 1 103 ? -5.617 19.079 -11.771 1.00 37.09 103 PRO A C 1
ATOM 812 O O . PRO A 1 103 ? -4.546 18.490 -11.960 1.00 37.09 103 PRO A O 1
ATOM 815 N N . VAL A 1 104 ? -6.762 18.433 -11.551 1.00 38.34 104 VAL A N 1
ATOM 816 C CA . VAL A 1 104 ? -6.964 16.993 -11.715 1.00 38.34 104 VAL A CA 1
ATOM 817 C C . VAL A 1 104 ? -7.322 16.765 -13.180 1.00 38.34 104 VAL A C 1
ATOM 819 O O . VAL A 1 104 ? -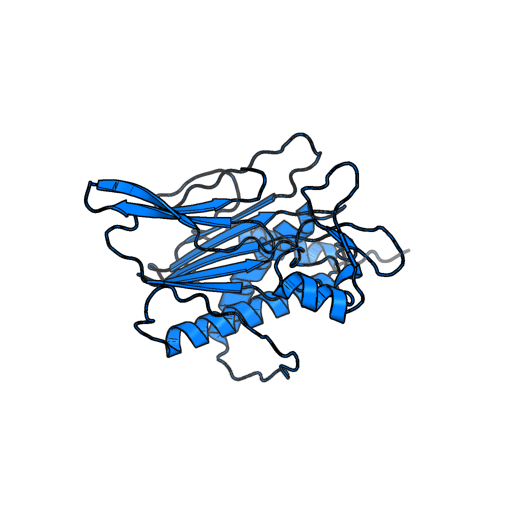8.477 16.856 -13.565 1.00 38.34 104 VAL A O 1
ATOM 822 N N . ASN A 1 105 ? -6.314 16.520 -14.013 1.00 37.06 105 ASN A N 1
ATOM 823 C CA . ASN A 1 105 ? -6.511 16.069 -15.389 1.00 37.06 105 ASN A CA 1
ATOM 824 C C . ASN A 1 105 ? -5.922 14.671 -15.545 1.00 37.06 105 ASN A C 1
ATOM 826 O O . ASN A 1 105 ? -4.872 14.545 -16.157 1.00 37.06 105 ASN A O 1
ATOM 830 N N . GLU A 1 106 ? -6.581 13.647 -15.004 1.00 39.38 106 GLU A N 1
ATOM 831 C CA . GLU A 1 106 ? -6.495 12.269 -15.506 1.00 39.38 106 GLU A CA 1
ATOM 832 C C . GLU A 1 106 ? -7.838 11.578 -15.240 1.00 39.38 106 GLU A C 1
ATOM 834 O O . GLU A 1 106 ? -8.347 11.612 -14.123 1.00 39.38 106 GLU A O 1
ATOM 839 N N . ALA A 1 107 ? -8.438 11.014 -16.289 1.00 41.50 107 ALA A N 1
ATOM 840 C CA . ALA A 1 107 ? -9.700 10.292 -16.215 1.00 41.50 107 ALA A CA 1
ATOM 841 C C . ALA A 1 107 ? -9.506 8.980 -15.440 1.00 41.50 107 ALA A C 1
ATOM 843 O O . ALA A 1 107 ? -8.765 8.101 -15.884 1.00 41.50 107 ALA A O 1
ATOM 844 N N . SER A 1 108 ? -10.164 8.859 -14.291 1.00 40.00 108 SER A N 1
ATOM 845 C CA . SER A 1 108 ? -10.275 7.620 -13.527 1.00 40.00 108 SER A CA 1
ATOM 846 C C . SER A 1 108 ? -11.613 6.951 -13.838 1.00 40.00 108 SER A C 1
ATOM 848 O O . SER A 1 108 ? -12.651 7.405 -13.364 1.00 40.00 108 SER A O 1
ATOM 850 N N . ASP A 1 109 ? -11.582 5.869 -14.615 1.00 36.44 109 ASP A N 1
ATOM 851 C CA . ASP A 1 109 ? -12.668 4.886 -14.639 1.00 36.44 109 ASP A CA 1
ATOM 852 C C . ASP A 1 109 ? -12.517 3.997 -13.396 1.00 36.44 109 ASP A C 1
ATOM 854 O O . ASP A 1 109 ? -11.747 3.032 -13.391 1.00 36.44 109 ASP A O 1
ATOM 858 N N . SER A 1 110 ? -13.201 4.352 -12.306 1.00 43.28 110 SER A N 1
ATOM 859 C CA . SER A 1 110 ? -13.362 3.479 -11.144 1.00 43.28 110 SER A CA 1
ATOM 860 C C . SER A 1 110 ? -14.495 2.486 -11.422 1.00 43.28 110 SER A C 1
ATOM 862 O O . SER A 1 110 ? -15.663 2.844 -11.572 1.00 43.28 110 SER A O 1
ATOM 864 N N . ALA A 1 111 ? -14.152 1.201 -11.510 1.00 37.88 111 ALA A N 1
ATOM 865 C CA . ALA A 1 111 ? -15.141 0.134 -11.559 1.00 37.88 111 ALA A CA 1
ATOM 866 C C . ALA A 1 111 ? -15.737 -0.052 -10.154 1.00 37.88 111 ALA A C 1
ATOM 868 O O . ALA A 1 111 ? -15.119 -0.661 -9.282 1.00 37.88 111 ALA A O 1
ATOM 869 N N . HIS A 1 112 ? -16.934 0.492 -9.936 1.00 41.22 112 HIS A N 1
ATOM 870 C CA . HIS A 1 112 ? -17.725 0.253 -8.733 1.00 41.22 112 HIS A CA 1
ATOM 871 C C . HIS A 1 112 ? -18.109 -1.235 -8.650 1.00 41.22 112 HIS A C 1
ATOM 873 O O . HIS A 1 112 ? -18.920 -1.718 -9.439 1.00 41.22 112 HIS A O 1
ATOM 879 N N . LEU A 1 113 ? -17.520 -1.973 -7.703 1.00 37.59 113 LEU A N 1
ATOM 880 C CA . LEU A 1 113 ? -18.089 -3.234 -7.226 1.00 37.59 113 LEU A CA 1
ATOM 881 C C . LEU A 1 113 ? -18.958 -2.924 -6.005 1.00 37.59 113 LEU A C 1
ATOM 883 O O . LEU A 1 113 ? -18.454 -2.521 -4.957 1.00 37.59 113 LEU A O 1
ATOM 887 N N . ASP A 1 114 ? -20.266 -3.105 -6.170 1.00 39.75 114 ASP A N 1
ATOM 888 C CA . ASP A 1 114 ? -21.286 -2.833 -5.162 1.00 39.75 114 ASP A CA 1
ATOM 889 C C . ASP A 1 114 ? -21.150 -3.763 -3.945 1.00 39.75 114 ASP A C 1
ATOM 891 O O . ASP A 1 114 ? -21.612 -4.906 -3.947 1.00 39.75 114 ASP A O 1
ATOM 895 N N . LEU A 1 115 ? -20.557 -3.246 -2.868 1.00 43.84 115 LEU A N 1
ATOM 896 C CA . LEU A 1 115 ? -20.735 -3.762 -1.514 1.00 43.84 115 LEU A CA 1
ATOM 897 C C . LEU A 1 115 ? -21.443 -2.688 -0.674 1.00 43.84 115 LEU A C 1
ATOM 899 O O . LEU A 1 115 ? -20.836 -1.726 -0.226 1.00 43.84 115 LEU A O 1
ATOM 903 N N . GLU A 1 116 ? -22.754 -2.888 -0.516 1.00 44.16 116 GLU A N 1
ATOM 904 C CA . GLU A 1 116 ? -23.665 -2.318 0.490 1.00 44.16 116 GLU A CA 1
ATOM 905 C C . GLU A 1 116 ? -23.646 -0.789 0.733 1.00 44.16 116 GLU A C 1
ATOM 907 O O . GLU A 1 116 ? -22.903 -0.253 1.549 1.00 44.16 116 GLU A O 1
ATOM 912 N N . ILE A 1 117 ? -24.591 -0.121 0.054 1.00 47.53 117 ILE A N 1
ATOM 913 C CA . ILE A 1 117 ? -25.295 1.143 0.365 1.00 47.53 117 ILE A CA 1
ATOM 914 C C . ILE A 1 117 ? -24.678 1.987 1.499 1.00 47.53 117 ILE A C 1
ATOM 916 O O . ILE A 1 117 ? -24.961 1.816 2.688 1.00 47.53 117 ILE A O 1
ATOM 920 N N . ASN A 1 118 ? -23.911 2.991 1.068 1.00 51.00 118 ASN A N 1
ATOM 921 C CA . ASN A 1 118 ? -23.367 4.087 1.862 1.00 51.00 118 ASN A CA 1
ATOM 922 C C . ASN A 1 118 ? -24.461 4.781 2.699 1.00 51.00 118 ASN A C 1
ATOM 924 O O . ASN A 1 118 ? -25.349 5.436 2.153 1.00 51.00 118 ASN A O 1
ATOM 928 N N . LYS A 1 119 ? -24.378 4.705 4.035 1.00 55.31 119 LYS A N 1
ATOM 929 C CA . LYS A 1 119 ? -25.249 5.485 4.939 1.00 55.31 119 LYS A CA 1
ATOM 930 C C . LYS A 1 119 ? -24.891 6.982 4.973 1.00 55.31 119 LYS A C 1
ATOM 932 O O . LYS A 1 119 ? -25.658 7.760 5.534 1.00 55.31 119 LYS A O 1
ATOM 937 N N . ASN A 1 120 ? -23.761 7.392 4.381 1.00 65.06 120 ASN A N 1
ATOM 938 C CA . ASN A 1 120 ? -23.373 8.798 4.225 1.00 65.06 120 ASN A CA 1
ATOM 939 C C . ASN A 1 120 ? -22.414 9.002 3.021 1.00 65.06 120 ASN A C 1
ATOM 941 O O . ASN A 1 120 ? -21.195 8.948 3.199 1.00 65.06 120 ASN A O 1
ATOM 945 N N . PRO A 1 121 ? -22.936 9.207 1.795 1.00 73.75 121 PRO A N 1
ATOM 946 C CA . PRO A 1 121 ? -22.120 9.300 0.579 1.00 73.75 121 PRO A CA 1
ATOM 947 C C . PRO A 1 121 ? -21.166 10.504 0.562 1.00 73.75 121 PRO A C 1
ATOM 949 O O . PRO A 1 121 ? -20.072 10.399 0.017 1.00 73.75 121 PRO A O 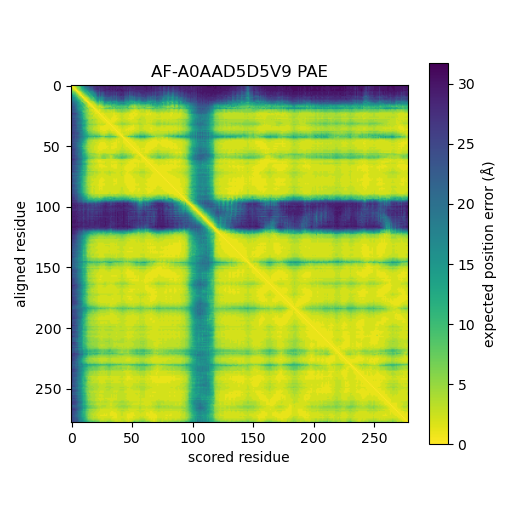1
ATOM 952 N N . GLU A 1 122 ? -21.532 11.618 1.201 1.00 80.62 122 GLU A N 1
ATOM 953 C CA . GLU A 1 122 ? -20.687 12.819 1.270 1.00 80.62 122 GLU A CA 1
ATOM 954 C C . GLU A 1 122 ? -19.415 12.557 2.085 1.00 80.62 122 GLU A C 1
ATOM 956 O O . GLU A 1 122 ? -18.309 12.850 1.636 1.00 80.62 122 GLU A O 1
ATOM 961 N N . LYS A 1 123 ? -19.557 11.900 3.244 1.00 80.00 123 LYS A N 1
ATOM 962 C CA . LYS A 1 123 ? -18.415 11.530 4.093 1.00 80.00 123 LYS A CA 1
ATOM 963 C C . LYS A 1 123 ? -17.462 10.561 3.390 1.00 80.00 123 LYS A C 1
ATOM 965 O O . LYS A 1 123 ? -16.250 10.643 3.588 1.00 80.00 123 LYS A O 1
ATOM 970 N N . PHE A 1 124 ? -17.995 9.634 2.592 1.00 85.56 124 PHE A N 1
ATOM 971 C CA . PHE A 1 124 ? -17.160 8.739 1.797 1.00 85.56 124 PHE A CA 1
ATOM 972 C C . PHE A 1 124 ? -16.349 9.517 0.758 1.00 85.56 124 PHE A C 1
ATOM 974 O O . PHE A 1 124 ? -15.136 9.338 0.707 1.00 85.56 124 PHE A O 1
ATOM 981 N N . GLN A 1 125 ? -16.990 10.420 0.010 1.00 88.31 125 GLN A N 1
ATOM 982 C CA . GLN A 1 125 ? -16.315 11.214 -1.017 1.00 88.31 125 GLN A CA 1
ATOM 983 C C . GLN A 1 125 ? -15.185 12.075 -0.435 1.00 88.31 125 GLN A C 1
ATOM 985 O O . GLN A 1 125 ? -14.091 12.126 -0.991 1.00 88.31 125 GLN A O 1
ATOM 990 N N . GLU A 1 126 ? -15.408 12.708 0.720 1.00 87.69 126 GLU A N 1
ATOM 991 C CA . GLU A 1 126 ? -14.375 13.499 1.401 1.00 87.69 126 GLU A CA 1
ATOM 992 C C . GLU A 1 126 ? -13.155 12.654 1.797 1.00 87.69 126 GLU A C 1
ATOM 994 O O . GLU A 1 126 ? -12.007 13.081 1.634 1.00 87.69 126 GLU A O 1
ATOM 999 N N . LEU A 1 127 ? -13.389 11.450 2.327 1.00 89.12 127 LEU A N 1
ATOM 1000 C CA . LEU A 1 127 ? -12.318 10.541 2.729 1.00 89.12 127 LEU A CA 1
ATOM 1001 C C . LEU A 1 127 ? -11.610 9.919 1.514 1.00 89.12 127 LEU A C 1
ATOM 1003 O O . LEU A 1 127 ? -10.393 9.732 1.550 1.00 89.12 127 LEU A O 1
ATOM 1007 N N . GLU A 1 128 ? -12.338 9.634 0.437 1.00 92.94 128 GLU A N 1
ATOM 1008 C CA . GLU A 1 128 ? -11.776 9.188 -0.837 1.00 92.94 128 GLU A CA 1
ATOM 1009 C C . GLU A 1 128 ? -10.828 10.249 -1.410 1.00 92.94 128 GLU A C 1
ATOM 1011 O O . GLU A 1 128 ? -9.644 9.971 -1.625 1.00 92.94 128 GLU A O 1
ATOM 1016 N N . ASP A 1 129 ? -11.294 11.492 -1.543 1.00 92.94 129 ASP A N 1
ATOM 1017 C CA . ASP A 1 129 ? -10.491 12.622 -2.018 1.00 92.94 129 ASP A CA 1
ATOM 1018 C C . ASP A 1 129 ? -9.241 12.830 -1.160 1.00 92.94 129 ASP A C 1
ATOM 1020 O O . ASP A 1 129 ? -8.153 13.126 -1.671 1.00 92.94 129 ASP A O 1
ATOM 1024 N N . LEU A 1 130 ? -9.384 12.671 0.157 1.00 93.12 130 LEU A N 1
ATOM 1025 C CA . LEU A 1 130 ? -8.287 12.770 1.108 1.00 93.12 130 LEU A CA 1
ATOM 1026 C C . LEU A 1 130 ? -7.195 11.732 0.815 1.00 93.12 130 LEU A C 1
ATOM 1028 O O . LEU A 1 130 ? -6.012 12.087 0.754 1.00 93.12 130 LEU A O 1
ATOM 1032 N N . PHE A 1 131 ? -7.574 10.468 0.613 1.00 96.62 131 PHE A N 1
ATOM 1033 C CA . PHE A 1 131 ? -6.632 9.404 0.273 1.00 96.62 131 PHE A CA 1
ATOM 1034 C C . PHE A 1 131 ? -5.998 9.641 -1.100 1.00 96.62 131 PHE A C 1
ATOM 1036 O O . PHE A 1 131 ? -4.770 9.617 -1.208 1.00 96.62 131 PHE A O 1
ATOM 1043 N N . LEU A 1 132 ? -6.790 9.952 -2.129 1.00 97.25 132 LEU A N 1
ATOM 1044 C CA . LEU A 1 132 ? -6.284 10.223 -3.479 1.00 97.25 132 LEU A CA 1
ATOM 1045 C C . LEU A 1 132 ? -5.237 11.349 -3.474 1.00 97.25 132 LEU A C 1
ATOM 1047 O O . LEU A 1 132 ? -4.140 11.199 -4.027 1.00 97.25 132 LEU A O 1
ATOM 1051 N N . LYS A 1 133 ? -5.527 12.460 -2.782 1.00 97.00 133 LYS A N 1
ATOM 1052 C CA . LYS A 1 133 ? -4.598 13.591 -2.630 1.00 97.00 133 LYS A CA 1
ATOM 1053 C C . LYS A 1 133 ? -3.340 13.187 -1.862 1.00 97.00 133 LYS A C 1
ATOM 1055 O O . LYS A 1 133 ? -2.233 13.494 -2.308 1.00 97.00 133 LYS A O 1
ATOM 1060 N N . ALA A 1 134 ? -3.480 12.489 -0.735 1.00 97.56 134 ALA A N 1
ATOM 1061 C CA . ALA A 1 134 ? -2.344 12.088 0.091 1.00 97.56 134 ALA A CA 1
ATOM 1062 C C . ALA A 1 134 ? -1.395 11.132 -0.649 1.00 97.56 134 ALA A C 1
ATOM 1064 O O . ALA A 1 134 ? -0.185 11.364 -0.653 1.00 97.56 134 ALA A O 1
ATOM 1065 N N . PHE A 1 135 ? -1.927 10.116 -1.336 1.00 98.31 135 PHE A N 1
ATOM 1066 C CA . PHE A 1 135 ? -1.136 9.177 -2.135 1.00 98.31 135 PHE A CA 1
ATOM 1067 C C . PHE A 1 135 ? -0.393 9.904 -3.265 1.00 98.31 135 PHE A C 1
ATOM 1069 O O . PHE A 1 135 ? 0.817 9.736 -3.422 1.00 98.31 135 PHE A O 1
ATOM 1076 N N . LYS A 1 136 ? -1.069 10.800 -3.994 1.00 98.00 136 LYS A N 1
ATOM 1077 C CA . LYS A 1 136 ? -0.439 11.616 -5.046 1.00 98.00 136 LYS A CA 1
ATOM 1078 C C . LYS A 1 136 ? 0.706 12.483 -4.510 1.00 98.00 136 LYS A C 1
ATOM 1080 O O . LYS A 1 136 ? 1.759 12.577 -5.143 1.00 98.00 136 LYS A O 1
ATOM 1085 N N . ILE A 1 137 ? 0.520 13.118 -3.350 1.00 97.81 137 ILE A N 1
ATOM 1086 C CA . ILE A 1 137 ? 1.558 13.943 -2.714 1.00 97.81 137 ILE A CA 1
ATOM 1087 C C . ILE A 1 137 ? 2.763 13.085 -2.320 1.00 97.81 137 ILE A C 1
ATOM 1089 O O . ILE A 1 137 ? 3.893 13.470 -2.616 1.00 97.81 137 ILE A O 1
ATOM 1093 N N . VAL A 1 138 ? 2.540 11.927 -1.691 1.00 98.12 138 VAL A N 1
ATOM 1094 C CA . VAL A 1 138 ? 3.629 11.034 -1.265 1.00 98.12 138 VAL A CA 1
ATOM 1095 C C . VAL A 1 138 ? 4.432 10.522 -2.462 1.00 98.12 138 VAL A C 1
ATOM 1097 O O . VAL A 1 138 ? 5.659 10.594 -2.429 1.00 98.12 138 VAL A O 1
ATOM 1100 N N . ASP A 1 139 ? 3.779 10.082 -3.542 1.00 98.31 139 ASP A N 1
ATOM 1101 C CA . ASP A 1 139 ? 4.485 9.620 -4.747 1.00 98.31 139 ASP A CA 1
ATOM 1102 C C . ASP A 1 139 ? 5.308 10.752 -5.390 1.00 98.31 139 ASP A C 1
ATOM 1104 O O . ASP A 1 139 ? 6.471 10.569 -5.752 1.00 98.31 139 ASP A O 1
ATOM 1108 N N . ARG A 1 140 ? 4.771 11.979 -5.431 1.00 97.31 140 ARG A N 1
ATOM 1109 C CA . ARG A 1 140 ? 5.527 13.154 -5.896 1.00 97.31 140 ARG A CA 1
ATOM 1110 C C . ARG A 1 140 ? 6.741 13.458 -5.011 1.00 97.31 140 ARG A C 1
ATOM 1112 O O . ARG A 1 140 ? 7.800 13.802 -5.536 1.00 97.31 140 ARG A O 1
ATOM 1119 N N . GLU A 1 141 ? 6.607 13.351 -3.689 1.00 96.50 141 GLU A N 1
ATOM 1120 C CA . GLU A 1 141 ? 7.723 13.540 -2.754 1.00 96.50 141 GLU A CA 1
ATOM 1121 C C . GLU A 1 141 ? 8.809 12.467 -2.934 1.00 96.50 141 GLU A C 1
ATOM 1123 O O . GLU A 1 141 ? 9.993 12.794 -2.847 1.00 96.50 141 GLU A O 1
ATOM 1128 N N . LEU A 1 142 ? 8.434 11.218 -3.239 1.00 97.25 142 LEU A N 1
ATOM 1129 C CA . LEU A 1 142 ? 9.384 10.145 -3.557 1.00 97.25 142 LEU A CA 1
ATOM 1130 C C . LEU A 1 142 ? 10.189 10.440 -4.826 1.00 97.25 142 LEU A C 1
ATOM 1132 O O . LEU A 1 142 ? 11.397 10.203 -4.839 1.00 97.25 142 LEU A O 1
ATOM 1136 N N . ARG A 1 143 ? 9.558 11.004 -5.866 1.00 94.75 143 ARG A N 1
ATOM 1137 C CA . ARG A 1 143 ? 10.240 11.379 -7.121 1.00 94.75 143 ARG A CA 1
ATOM 1138 C C . ARG A 1 143 ? 11.347 12.405 -6.909 1.00 94.75 143 ARG A C 1
ATOM 1140 O O . ARG A 1 143 ? 12.355 12.388 -7.607 1.00 94.75 143 ARG A O 1
ATOM 1147 N N . MET A 1 144 ? 11.135 13.312 -5.960 1.00 91.81 144 MET A N 1
ATOM 1148 C CA . MET A 1 144 ? 12.051 14.409 -5.647 1.00 91.81 144 MET A CA 1
ATOM 1149 C C . MET A 1 144 ? 13.005 14.073 -4.494 1.00 91.81 144 MET A C 1
ATOM 1151 O O . MET A 1 144 ? 13.735 14.951 -4.028 1.00 91.81 144 MET A O 1
ATOM 1155 N N . HIS A 1 145 ? 12.991 12.834 -3.994 1.00 89.94 145 HIS A N 1
ATOM 1156 C CA . HIS A 1 145 ? 13.762 12.469 -2.817 1.00 89.94 145 HIS A CA 1
ATOM 1157 C C . HIS A 1 145 ? 15.266 12.399 -3.147 1.00 89.94 145 HIS A C 1
ATOM 1159 O O . HIS A 1 145 ? 15.673 11.600 -3.986 1.00 89.94 145 HIS A O 1
ATOM 1165 N N . PRO A 1 146 ? 16.136 13.181 -2.478 1.00 84.94 146 PRO A N 1
ATOM 1166 C CA . PRO A 1 146 ? 17.533 13.332 -2.898 1.00 84.94 146 PRO A CA 1
ATOM 1167 C C . PRO A 1 146 ? 18.410 12.101 -2.625 1.00 84.94 146 PRO A C 1
ATOM 1169 O O . PRO A 1 146 ? 19.475 11.970 -3.217 1.00 84.94 146 PRO A O 1
ATOM 1172 N N . ASN A 1 147 ? 17.988 11.229 -1.702 1.00 88.44 147 ASN A N 1
ATOM 1173 C CA . ASN A 1 147 ? 18.831 10.163 -1.145 1.00 88.44 147 ASN A CA 1
ATOM 1174 C C . ASN A 1 147 ? 18.263 8.747 -1.339 1.00 88.44 147 ASN A C 1
ATOM 1176 O O . ASN A 1 147 ? 18.837 7.800 -0.813 1.00 88.44 147 ASN A O 1
ATOM 1180 N N . ILE A 1 148 ? 17.118 8.597 -2.011 1.00 89.38 148 ILE A N 1
ATOM 1181 C CA . ILE A 1 148 ? 16.506 7.285 -2.263 1.00 89.38 148 ILE A CA 1
ATOM 1182 C C . ILE A 1 148 ? 16.274 7.200 -3.763 1.00 89.38 148 ILE A C 1
ATOM 1184 O O . ILE A 1 148 ? 15.535 8.016 -4.309 1.00 89.38 148 ILE A O 1
ATOM 1188 N N . ASP A 1 149 ? 16.916 6.236 -4.420 1.00 90.88 149 ASP A N 1
ATOM 1189 C CA . ASP A 1 149 ? 16.651 5.973 -5.829 1.00 90.88 149 ASP A CA 1
ATOM 1190 C C . ASP A 1 149 ? 15.337 5.196 -5.972 1.00 90.88 149 ASP A C 1
ATOM 1192 O O . ASP A 1 149 ? 15.272 3.970 -5.843 1.00 90.88 149 ASP A O 1
ATOM 1196 N N . CYS A 1 150 ? 14.280 5.962 -6.226 1.00 95.38 150 CYS A N 1
ATOM 1197 C CA . CYS A 1 150 ? 12.934 5.475 -6.487 1.00 95.38 150 CYS A CA 1
ATOM 1198 C C . CYS A 1 150 ? 12.690 5.189 -7.983 1.00 95.38 150 CYS A C 1
ATOM 1200 O O . CYS A 1 150 ? 11.547 4.973 -8.377 1.00 95.38 150 CYS A O 1
ATOM 1202 N N . PHE A 1 151 ? 13.706 5.253 -8.857 1.00 96.00 151 PHE A N 1
ATOM 1203 C CA . PHE A 1 151 ? 13.501 5.032 -10.293 1.00 96.00 151 PHE A CA 1
ATOM 1204 C C . PHE A 1 151 ? 13.184 3.563 -10.599 1.00 96.00 151 PHE A C 1
ATOM 1206 O O . PHE A 1 151 ? 12.253 3.286 -11.353 1.00 96.00 151 PHE A O 1
ATOM 1213 N N . CYS A 1 152 ? 13.908 2.645 -9.953 1.00 95.12 152 CYS A N 1
ATOM 1214 C CA . CYS A 1 152 ? 13.705 1.190 -10.024 1.00 95.12 152 CYS A CA 1
ATOM 1215 C C . CYS A 1 152 ? 13.437 0.559 -8.644 1.00 95.12 152 CYS A C 1
ATOM 1217 O O . CYS A 1 152 ? 13.677 -0.634 -8.453 1.00 95.12 152 CYS A O 1
ATOM 1219 N N . SER A 1 153 ? 13.032 1.374 -7.668 1.00 97.94 153 SER A N 1
ATOM 1220 C CA . SER A 1 153 ? 12.599 0.903 -6.353 1.00 97.94 153 SER A CA 1
ATOM 1221 C C . SER A 1 153 ? 11.210 1.437 -6.079 1.00 97.94 153 SER A C 1
ATOM 1223 O O . SER A 1 153 ? 10.930 2.609 -6.357 1.00 97.94 153 SER A O 1
ATOM 1225 N N . GLY A 1 154 ? 10.384 0.608 -5.465 1.00 98.44 154 GLY A N 1
ATOM 1226 C CA . GLY A 1 154 ? 9.006 0.948 -5.188 1.00 98.44 154 GLY A CA 1
ATOM 1227 C C . GLY A 1 154 ? 8.492 0.309 -3.917 1.00 98.44 154 GLY A C 1
ATOM 1228 O O . GLY A 1 154 ? 9.229 -0.351 -3.179 1.00 98.44 154 GLY A O 1
ATOM 1229 N N . SER A 1 155 ? 7.220 0.572 -3.645 1.00 98.75 155 SER A N 1
ATOM 1230 C CA . SER A 1 155 ? 6.505 -0.098 -2.572 1.00 98.75 155 SER A CA 1
ATOM 1231 C C . SER A 1 155 ? 5.007 -0.170 -2.847 1.00 98.75 155 SER A C 1
ATOM 1233 O O . SER A 1 155 ? 4.420 0.770 -3.395 1.00 98.75 155 SER A O 1
ATOM 1235 N N . THR A 1 156 ? 4.385 -1.273 -2.445 1.00 98.81 156 THR A N 1
ATOM 1236 C CA . THR A 1 156 ? 2.934 -1.360 -2.277 1.00 98.81 156 THR A CA 1
ATOM 1237 C C . THR A 1 156 ? 2.492 -0.568 -1.045 1.00 98.81 156 THR A C 1
ATOM 1239 O O . THR A 1 156 ? 3.293 -0.131 -0.214 1.00 98.81 156 THR A O 1
ATOM 1242 N N . ALA A 1 157 ? 1.186 -0.386 -0.905 1.00 98.75 157 ALA A N 1
ATOM 1243 C CA . ALA A 1 157 ? 0.585 0.078 0.328 1.00 98.75 157 ALA A CA 1
ATOM 1244 C C . ALA A 1 157 ? -0.857 -0.407 0.413 1.00 98.75 157 ALA A C 1
ATOM 1246 O O . ALA A 1 157 ? -1.675 -0.034 -0.424 1.00 98.75 157 ALA A O 1
ATOM 1247 N N . VAL A 1 158 ? -1.194 -1.133 1.474 1.00 98.88 158 VAL A N 1
ATOM 1248 C CA . VAL A 1 158 ? -2.584 -1.243 1.924 1.00 98.88 158 VAL A CA 1
ATOM 1249 C C . VAL A 1 158 ? -2.691 -0.546 3.270 1.00 98.88 158 VAL A C 1
ATOM 1251 O O . VAL A 1 158 ? -2.017 -0.900 4.239 1.00 98.88 158 VAL A O 1
ATOM 1254 N N . THR A 1 159 ? -3.493 0.514 3.309 1.00 98.62 159 THR A N 1
ATOM 1255 C CA . THR A 1 159 ? -3.653 1.375 4.486 1.00 98.62 159 THR A CA 1
ATOM 1256 C C . THR A 1 159 ? -5.111 1.514 4.852 1.00 98.62 159 THR A C 1
ATOM 1258 O O . THR A 1 159 ? -5.965 1.542 3.975 1.00 98.62 159 THR A O 1
ATOM 1261 N N . LEU A 1 160 ? -5.387 1.614 6.142 1.00 97.94 160 LEU A N 1
ATOM 1262 C CA . LEU A 1 160 ? -6.718 1.612 6.716 1.00 97.94 160 LEU A CA 1
ATOM 1263 C C . LEU A 1 160 ? -6.822 2.762 7.711 1.00 97.94 160 LEU A C 1
ATOM 1265 O O . LEU A 1 160 ? -5.974 2.918 8.590 1.00 97.94 160 LEU A O 1
ATOM 1269 N N . LEU A 1 161 ? -7.881 3.553 7.585 1.00 97.31 161 LEU A N 1
ATOM 1270 C CA . LEU A 1 161 ? -8.281 4.550 8.565 1.00 97.31 161 LEU A CA 1
ATOM 1271 C C . LEU A 1 161 ? -9.649 4.157 9.123 1.00 97.31 161 LEU A C 1
ATOM 1273 O O . LEU A 1 161 ? -10.651 4.149 8.411 1.00 97.31 161 LEU A O 1
ATOM 1277 N N . LYS A 1 162 ? -9.680 3.846 10.416 1.00 95.62 162 LYS A N 1
ATOM 1278 C CA . LYS A 1 162 ? -10.906 3.625 11.180 1.00 95.62 162 LYS A CA 1
ATOM 1279 C C . LYS A 1 162 ? -11.285 4.918 11.894 1.00 95.62 162 LYS A C 1
ATOM 1281 O O . LYS A 1 162 ? -10.428 5.508 12.549 1.00 95.62 162 LYS A O 1
ATOM 1286 N N . GLN A 1 163 ? -12.543 5.339 11.798 1.00 93.38 163 GLN A N 1
ATOM 1287 C CA . GLN A 1 163 ? -13.129 6.462 12.536 1.00 93.38 163 GLN A CA 1
ATOM 1288 C C . GLN A 1 163 ? -14.474 6.038 13.132 1.00 93.38 163 GLN A C 1
ATOM 1290 O O . GLN A 1 163 ? -15.481 5.963 12.428 1.00 93.38 163 GLN A O 1
ATOM 1295 N N . GLY A 1 164 ? -14.505 5.720 14.426 1.00 92.44 164 GLY A N 1
ATOM 1296 C CA . GLY A 1 164 ? -15.694 5.117 15.027 1.00 92.44 164 GLY A CA 1
ATOM 1297 C C . GLY A 1 164 ? -16.003 3.771 14.360 1.00 92.44 164 GLY A C 1
ATOM 1298 O O . GLY A 1 164 ? -15.186 2.852 14.448 1.00 92.44 164 GLY A O 1
ATOM 1299 N N . GLN A 1 165 ? -17.154 3.656 13.695 1.00 93.25 165 GLN A N 1
ATOM 1300 C CA . GLN A 1 165 ? -17.542 2.475 12.905 1.00 93.25 165 GLN A CA 1
ATOM 1301 C C . GLN A 1 165 ? -17.112 2.560 11.437 1.00 93.25 165 GLN A C 1
ATOM 1303 O O . GLN A 1 165 ? -17.152 1.555 10.738 1.00 93.25 165 GLN A O 1
ATOM 1308 N N . ASP A 1 166 ? -16.700 3.727 10.955 1.00 93.19 166 ASP A N 1
ATOM 1309 C CA . ASP A 1 166 ? -16.342 3.902 9.554 1.00 93.19 166 ASP A CA 1
ATOM 1310 C C . ASP A 1 166 ? -14.929 3.400 9.295 1.00 93.19 166 ASP A C 1
ATOM 1312 O O . ASP A 1 166 ? -13.994 3.731 10.027 1.00 93.19 166 ASP A O 1
ATOM 1316 N N . LEU A 1 167 ? -14.776 2.618 8.237 1.00 95.12 167 LEU A N 1
ATOM 1317 C CA . LEU A 1 167 ? -13.514 2.049 7.812 1.00 95.12 167 LEU A CA 1
ATOM 1318 C C . LEU A 1 167 ? -13.284 2.420 6.352 1.00 95.12 167 LEU A C 1
ATOM 1320 O O . LEU A 1 167 ? -14.059 2.020 5.489 1.00 95.12 167 LEU A O 1
ATOM 1324 N N . ILE A 1 168 ? -12.224 3.180 6.087 1.00 96.75 168 ILE A N 1
ATOM 1325 C CA . ILE A 1 168 ? -11.753 3.460 4.730 1.00 96.75 168 ILE A CA 1
ATOM 1326 C C . ILE A 1 168 ? -10.398 2.802 4.512 1.00 96.75 168 ILE A C 1
ATOM 1328 O O . ILE A 1 168 ? -9.526 2.848 5.383 1.00 96.75 168 ILE A O 1
ATOM 1332 N N . ILE A 1 169 ? -10.230 2.174 3.354 1.00 98.44 169 ILE A N 1
ATOM 1333 C CA . ILE A 1 169 ? -9.006 1.487 2.959 1.00 98.44 169 ILE A CA 1
ATOM 1334 C C . ILE A 1 169 ? -8.536 2.051 1.629 1.00 98.44 169 ILE A C 1
ATOM 1336 O O . ILE A 1 169 ? -9.327 2.157 0.700 1.00 98.44 169 ILE A O 1
ATOM 1340 N N . GLY A 1 170 ? -7.246 2.362 1.532 1.00 98.44 170 GLY A N 1
ATOM 1341 C CA . GLY A 1 170 ? -6.583 2.640 0.264 1.00 98.44 170 GLY A CA 1
ATOM 1342 C C . GLY A 1 170 ? -5.567 1.557 -0.057 1.00 98.44 170 GLY A C 1
ATOM 1343 O O . GLY A 1 170 ? -4.665 1.323 0.754 1.00 98.44 170 GLY A O 1
ATOM 1344 N N . ASN A 1 171 ? -5.718 0.922 -1.222 1.00 98.75 171 ASN A N 1
ATOM 1345 C CA . ASN A 1 171 ? -4.820 -0.119 -1.716 1.00 98.75 171 ASN A CA 1
ATOM 1346 C C . ASN A 1 171 ? -4.071 0.308 -2.986 1.00 98.75 171 ASN A C 1
ATOM 1348 O O . ASN A 1 171 ? -4.679 0.714 -3.974 1.00 98.75 171 ASN A O 1
ATOM 1352 N N . VAL A 1 172 ? -2.752 0.145 -2.977 1.00 98.69 172 VAL A N 1
ATOM 1353 C CA . VAL A 1 172 ? -1.847 0.256 -4.121 1.00 98.69 172 VAL A CA 1
ATOM 1354 C C . VAL A 1 172 ? -0.972 -0.991 -4.136 1.00 98.69 172 VAL A C 1
ATOM 1356 O O . VAL A 1 172 ? -0.142 -1.174 -3.250 1.00 98.69 172 VAL A O 1
ATOM 1359 N N . GLY A 1 173 ? -1.125 -1.820 -5.164 1.00 98.38 173 GLY A N 1
ATOM 1360 C CA . GLY A 1 173 ? -0.370 -3.060 -5.321 1.00 98.38 173 GLY A CA 1
ATOM 1361 C C . GLY A 1 173 ? -1.158 -4.289 -4.878 1.00 98.38 173 GLY A C 1
ATOM 1362 O O . GLY A 1 173 ? -2.383 -4.335 -4.979 1.00 98.38 173 GLY A O 1
ATOM 1363 N N . ASP A 1 174 ? -0.442 -5.314 -4.447 1.00 98.12 174 ASP A N 1
ATOM 1364 C CA . ASP A 1 174 ? -0.942 -6.670 -4.210 1.00 98.12 174 ASP A CA 1
ATOM 1365 C C . ASP A 1 174 ? -0.842 -7.131 -2.750 1.00 98.12 174 ASP A C 1
ATOM 1367 O O . ASP A 1 174 ? -1.075 -8.299 -2.449 1.00 98.12 174 ASP A O 1
ATOM 1371 N N . SER A 1 175 ? -0.573 -6.204 -1.832 1.00 98.62 175 SER A N 1
ATOM 1372 C CA . SER A 1 175 ? -0.890 -6.395 -0.415 1.00 98.62 175 SER A CA 1
ATOM 1373 C C . SER A 1 175 ? -2.409 -6.362 -0.198 1.00 98.62 175 SER A C 1
ATOM 1375 O O . SER A 1 175 ? -3.155 -5.806 -1.008 1.00 98.62 175 SER A O 1
ATOM 1377 N N . ARG A 1 176 ? -2.891 -6.967 0.894 1.00 98.56 176 ARG A N 1
ATOM 1378 C CA . ARG A 1 176 ? -4.323 -7.258 1.060 1.00 98.56 176 ARG A CA 1
ATOM 1379 C C . ARG A 1 176 ? -4.862 -6.904 2.440 1.00 98.56 176 ARG A C 1
ATOM 1381 O O . ARG A 1 176 ? -4.203 -7.129 3.454 1.00 98.56 176 ARG A O 1
ATOM 1388 N N . ALA A 1 177 ? -6.101 -6.412 2.465 1.00 98.69 177 ALA A N 1
ATOM 1389 C CA . ALA A 1 177 ? -6.918 -6.293 3.666 1.00 98.69 177 ALA A CA 1
ATOM 1390 C C . ALA A 1 177 ? -8.019 -7.366 3.685 1.00 98.69 177 ALA A C 1
ATOM 1392 O O . ALA A 1 177 ? -8.764 -7.528 2.715 1.00 98.69 177 ALA A O 1
ATOM 1393 N N . ILE A 1 178 ? -8.150 -8.076 4.805 1.00 98.56 178 ILE A N 1
ATOM 1394 C CA . ILE A 1 178 ? -9.192 -9.083 5.039 1.00 98.56 178 ILE A CA 1
ATOM 1395 C C . ILE A 1 178 ? -9.894 -8.774 6.356 1.00 98.56 178 ILE A C 1
ATOM 1397 O O . ILE A 1 178 ? -9.249 -8.626 7.390 1.00 98.56 178 ILE A O 1
ATOM 1401 N N . LEU A 1 179 ? -11.219 -8.723 6.333 1.00 98.50 179 LEU A N 1
ATOM 1402 C CA . LEU A 1 179 ? -12.051 -8.638 7.521 1.00 98.50 179 LEU A CA 1
ATOM 1403 C C . LEU A 1 179 ? -12.498 -10.022 7.970 1.00 98.50 179 LEU A C 1
ATOM 1405 O O . LEU A 1 179 ? -13.028 -10.796 7.179 1.00 98.50 179 LEU A O 1
ATOM 1409 N N . CYS A 1 180 ? -12.357 -10.297 9.256 1.00 98.25 180 CYS A N 1
ATOM 1410 C CA . CYS A 1 180 ? -12.960 -11.450 9.897 1.00 98.25 180 CYS A CA 1
ATOM 1411 C C . CYS A 1 180 ? -14.293 -11.047 10.538 1.00 98.25 180 CYS A C 1
ATOM 1413 O O . CYS A 1 180 ? -14.334 -10.124 11.356 1.00 98.25 180 CYS A O 1
ATOM 1415 N N . THR A 1 181 ? -15.374 -11.736 10.182 1.00 98.00 181 THR A N 1
ATOM 1416 C CA . THR A 1 181 ? -16.725 -11.524 10.721 1.00 98.00 181 THR A CA 1
ATOM 1417 C C . THR A 1 181 ? -17.267 -12.811 11.335 1.00 98.00 181 THR A C 1
ATOM 1419 O O . THR A 1 181 ? -16.721 -13.893 11.117 1.00 98.00 181 THR A O 1
ATOM 1422 N N . ARG A 1 182 ? -18.340 -12.710 12.122 1.00 97.81 182 ARG A N 1
ATOM 1423 C CA . ARG A 1 182 ? -19.126 -13.862 12.578 1.00 97.81 182 ARG A CA 1
ATOM 1424 C C . ARG A 1 182 ? -20.393 -14.006 11.748 1.00 97.81 182 ARG A C 1
ATOM 1426 O O . ARG A 1 182 ? -21.137 -13.041 11.578 1.00 97.81 182 ARG A O 1
ATOM 1433 N N . ASP A 1 183 ? -20.652 -15.215 11.262 1.00 95.31 183 ASP A N 1
ATOM 1434 C CA . ASP A 1 183 ? -21.926 -15.542 10.628 1.00 95.31 183 ASP A CA 1
ATOM 1435 C C . ASP A 1 183 ? -23.040 -15.811 11.661 1.00 95.31 183 ASP A C 1
ATOM 1437 O O . ASP A 1 183 ? -22.837 -15.778 12.878 1.00 95.31 183 ASP A O 1
ATOM 1441 N N . LYS A 1 184 ? -24.249 -16.119 11.174 1.00 94.06 184 LYS A N 1
ATOM 1442 C CA . LYS A 1 184 ? -25.418 -16.430 12.021 1.00 94.06 184 LYS A CA 1
ATOM 1443 C C . LYS A 1 184 ? -25.231 -17.679 12.892 1.00 94.06 184 LYS A C 1
ATOM 1445 O O . LYS A 1 184 ? -25.956 -17.850 13.867 1.00 94.06 184 LYS A O 1
ATOM 1450 N N . CYS A 1 185 ? -24.292 -18.549 12.534 1.00 95.69 185 CYS A N 1
ATOM 1451 C CA . CYS A 1 185 ? -23.931 -19.756 13.269 1.00 95.69 185 CYS A CA 1
ATOM 1452 C C . CYS A 1 185 ? -22.724 -19.528 14.195 1.00 95.69 185 CYS A C 1
ATOM 1454 O O . CYS A 1 185 ? -22.194 -20.493 14.743 1.00 95.69 185 CYS A O 1
ATOM 1456 N N . ASN A 1 186 ? -22.301 -18.272 14.391 1.00 94.19 186 ASN A N 1
ATOM 1457 C CA . ASN A 1 186 ? -21.149 -17.875 15.199 1.00 94.19 186 ASN A CA 1
ATOM 1458 C C . ASN A 1 186 ? -19.795 -18.413 14.680 1.00 94.19 186 ASN A C 1
ATOM 1460 O O . ASN A 1 186 ? -18.817 -18.473 15.432 1.00 94.19 186 ASN A O 1
ATOM 1464 N N . SER A 1 187 ? -19.723 -18.789 13.400 1.00 97.19 187 SER A N 1
ATOM 1465 C CA . SER A 1 187 ? -18.485 -19.209 12.735 1.00 97.19 187 SER A CA 1
ATOM 1466 C C . SER A 1 187 ? -17.737 -18.003 12.173 1.00 97.19 187 SER A C 1
ATOM 1468 O O . SER A 1 187 ? -18.356 -17.041 11.721 1.00 97.19 187 SER A O 1
ATOM 1470 N N . LEU A 1 188 ? -16.401 -18.047 12.213 1.00 97.44 188 LEU A N 1
ATOM 1471 C CA . LEU A 1 188 ? -15.557 -16.993 11.646 1.00 97.44 188 LEU A CA 1
ATOM 1472 C C . LEU A 1 188 ? -15.531 -17.099 10.117 1.00 97.44 188 LEU A C 1
ATOM 1474 O O . LEU A 1 188 ? -15.210 -18.158 9.577 1.00 97.44 188 LEU A O 1
ATOM 1478 N N . VAL A 1 189 ? -15.827 -15.995 9.434 1.00 97.88 189 VAL A N 1
ATOM 1479 C CA . VAL A 1 189 ? -15.824 -15.881 7.972 1.00 97.88 189 VAL A CA 1
ATOM 1480 C C . VAL A 1 189 ? -14.872 -14.766 7.552 1.00 97.88 189 VAL A C 1
ATOM 1482 O O . VAL A 1 189 ? -14.906 -13.659 8.087 1.00 97.88 189 VAL A O 1
ATOM 1485 N N . ALA A 1 190 ? -14.007 -15.065 6.585 1.00 97.81 190 ALA A N 1
ATOM 1486 C CA . ALA A 1 190 ? -13.082 -14.100 6.009 1.00 97.81 190 ALA A CA 1
ATOM 1487 C C . ALA A 1 190 ? -13.718 -13.396 4.803 1.00 97.81 190 ALA A C 1
ATOM 1489 O O . ALA A 1 190 ? -14.185 -14.043 3.867 1.00 97.81 190 ALA A O 1
ATOM 1490 N N . HIS A 1 191 ? -13.681 -12.069 4.807 1.00 97.38 191 HIS A N 1
ATOM 1491 C CA . HIS A 1 191 ? -14.124 -11.212 3.717 1.00 97.38 191 HIS A CA 1
ATOM 1492 C C . HIS A 1 191 ? -12.947 -10.376 3.231 1.00 97.38 191 HIS A C 1
ATOM 1494 O O . HIS A 1 191 ? -12.438 -9.518 3.951 1.00 97.38 191 HIS A O 1
ATOM 1500 N N . GLN A 1 192 ? -12.508 -10.619 2.003 1.00 97.88 192 GLN A N 1
ATOM 1501 C CA . GLN A 1 192 ? -11.492 -9.793 1.366 1.00 97.88 192 GLN A CA 1
ATOM 1502 C C . GLN A 1 192 ? -12.062 -8.392 1.109 1.00 97.88 192 GLN A C 1
ATOM 1504 O O . GLN A 1 192 ? -13.090 -8.252 0.451 1.00 97.88 192 GLN A O 1
ATOM 1509 N N . LEU A 1 193 ? -11.412 -7.367 1.664 1.00 98.00 193 LEU A N 1
ATOM 1510 C CA . LEU A 1 193 ? -11.847 -5.973 1.554 1.00 98.00 193 LEU A CA 1
ATOM 1511 C C . LEU A 1 193 ? -11.216 -5.249 0.360 1.00 98.00 193 LEU A C 1
ATOM 1513 O O . LEU A 1 193 ? -11.778 -4.268 -0.105 1.00 98.00 193 LEU A O 1
ATOM 1517 N N . THR A 1 194 ? -10.054 -5.705 -0.116 1.00 98.44 194 THR A N 1
ATOM 1518 C CA . THR A 1 194 ? 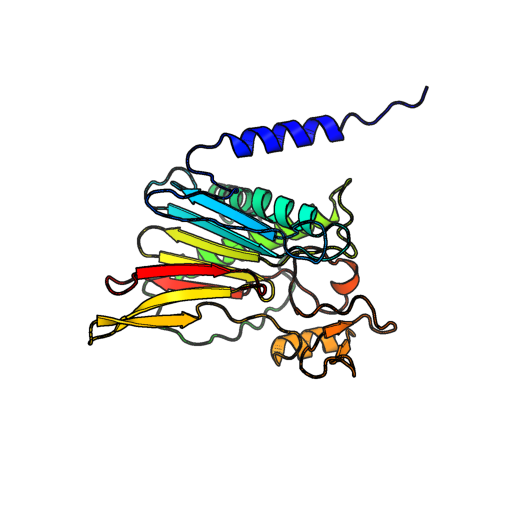-9.307 -5.081 -1.221 1.00 98.44 194 THR A CA 1
ATOM 1519 C C . THR A 1 194 ? -9.047 -6.074 -2.337 1.00 98.44 194 THR A C 1
ATOM 1521 O O . THR A 1 194 ? -8.862 -7.259 -2.079 1.00 98.44 194 THR A O 1
ATOM 1524 N N . VAL A 1 195 ? -8.947 -5.601 -3.575 1.00 98.06 195 VAL A N 1
ATOM 1525 C CA . VAL A 1 195 ? -8.515 -6.419 -4.717 1.00 98.06 195 VAL A CA 1
ATOM 1526 C C . VAL A 1 195 ? -7.012 -6.250 -4.925 1.00 98.06 195 VAL A C 1
ATOM 1528 O O . VAL A 1 195 ? -6.520 -5.124 -4.938 1.00 98.06 195 VAL A O 1
ATOM 1531 N N . ASP A 1 196 ? -6.283 -7.354 -5.098 1.00 98.31 196 ASP A N 1
ATOM 1532 C CA . ASP A 1 196 ? -4.864 -7.318 -5.453 1.00 98.31 196 ASP A CA 1
ATOM 1533 C C . ASP A 1 196 ? -4.702 -6.753 -6.867 1.00 98.31 196 ASP A C 1
ATOM 1535 O O . ASP A 1 196 ? -5.191 -7.332 -7.841 1.00 98.31 196 ASP A O 1
ATOM 1539 N N . LEU A 1 197 ? -3.980 -5.645 -7.003 1.00 98.31 197 LEU A N 1
ATOM 1540 C CA . LEU A 1 197 ? -3.857 -4.913 -8.262 1.00 98.31 197 LEU A CA 1
ATOM 1541 C C . LEU A 1 197 ? -2.803 -5.554 -9.165 1.00 98.31 197 LEU A C 1
ATOM 1543 O O . LEU A 1 197 ? -1.699 -5.034 -9.340 1.00 98.31 197 LEU A O 1
ATOM 1547 N N . LYS A 1 198 ? -3.141 -6.719 -9.723 1.00 98.00 198 LYS A N 1
ATOM 1548 C CA . LYS A 1 198 ? -2.272 -7.501 -10.607 1.00 98.00 198 LYS A CA 1
ATOM 1549 C C . LYS A 1 198 ? -2.347 -7.007 -12.066 1.00 98.00 198 LYS A C 1
ATOM 1551 O O . LYS A 1 198 ? -3.415 -6.594 -12.521 1.00 98.00 198 LYS A O 1
ATOM 1556 N N . PRO A 1 199 ? -1.256 -7.101 -12.854 1.00 98.25 199 PRO A N 1
ATOM 1557 C CA . PRO A 1 199 ? -1.211 -6.602 -14.236 1.00 98.25 199 PRO A CA 1
ATOM 1558 C C . PRO A 1 199 ? -2.195 -7.243 -15.215 1.00 98.25 199 PRO A C 1
ATOM 1560 O O . PRO A 1 199 ? -2.447 -6.673 -16.270 1.00 98.25 199 PRO A O 1
ATOM 1563 N N . ASN A 1 200 ? -2.726 -8.427 -14.909 1.00 96.62 200 ASN A N 1
ATOM 1564 C CA . ASN A 1 200 ? -3.690 -9.140 -15.748 1.00 96.62 200 ASN A CA 1
ATOM 1565 C C . ASN A 1 200 ? -5.154 -8.754 -15.488 1.00 96.62 200 ASN A C 1
ATOM 1567 O O . ASN A 1 200 ? -6.022 -9.224 -16.225 1.00 96.62 200 ASN A O 1
ATOM 1571 N N . LEU A 1 201 ? -5.446 -7.925 -14.479 1.00 98.00 201 LEU A N 1
ATOM 1572 C CA . LEU A 1 201 ? -6.791 -7.379 -14.307 1.00 98.00 201 LEU A CA 1
ATOM 1573 C C . LEU A 1 201 ? -7.179 -6.567 -15.554 1.00 98.00 201 LEU A C 1
ATOM 1575 O O . LEU A 1 201 ? -6.350 -5.784 -16.021 1.00 98.00 201 LEU A O 1
ATOM 1579 N N . PRO A 1 202 ? -8.404 -6.710 -16.101 1.00 98.12 202 PRO A N 1
ATOM 1580 C CA . PRO A 1 202 ? -8.764 -6.106 -17.386 1.00 98.12 202 PRO A CA 1
ATOM 1581 C C . PRO A 1 202 ? -8.469 -4.602 -17.481 1.00 98.12 202 PRO A C 1
ATOM 1583 O O . PRO A 1 202 ? -7.763 -4.187 -18.399 1.00 98.12 202 PRO A O 1
ATOM 1586 N N . ALA A 1 203 ? -8.920 -3.816 -16.497 1.00 97.69 203 ALA A N 1
ATOM 1587 C CA . ALA A 1 203 ? -8.710 -2.366 -16.458 1.00 97.69 203 ALA A CA 1
ATOM 1588 C C . ALA A 1 203 ? -7.223 -1.985 -16.323 1.00 97.69 203 ALA A C 1
ATOM 1590 O O . ALA A 1 203 ? -6.736 -1.080 -17.003 1.00 97.69 203 ALA A O 1
ATOM 1591 N N . GLU A 1 204 ? -6.471 -2.715 -15.495 1.00 98.56 204 GLU A N 1
ATOM 1592 C CA . GLU A 1 204 ? -5.037 -2.485 -15.309 1.00 98.56 204 GLU A CA 1
ATOM 1593 C C . GLU A 1 204 ? -4.261 -2.802 -16.597 1.00 98.56 204 GLU A C 1
ATOM 1595 O O . GLU A 1 204 ? -3.449 -2.000 -17.061 1.00 98.56 204 GLU A O 1
ATOM 1600 N N . ALA A 1 205 ? -4.553 -3.946 -17.219 1.00 98.44 205 ALA A N 1
ATOM 1601 C CA . ALA A 1 205 ? -3.909 -4.398 -18.444 1.00 98.44 205 ALA A CA 1
ATOM 1602 C C . ALA A 1 205 ? -4.208 -3.467 -19.627 1.00 98.44 205 ALA A C 1
ATOM 1604 O O . ALA A 1 205 ? -3.331 -3.208 -20.455 1.00 98.44 205 ALA A O 1
ATOM 1605 N N . GLU A 1 206 ? -5.443 -2.971 -19.725 1.00 98.50 206 GLU A N 1
ATOM 1606 C CA . GLU A 1 206 ? -5.840 -1.979 -20.722 1.00 98.50 206 GLU A CA 1
ATOM 1607 C C . GLU A 1 206 ? -5.074 -0.667 -20.533 1.00 98.50 206 GLU A C 1
ATOM 1609 O O . GLU A 1 206 ? -4.443 -0.195 -21.484 1.00 98.50 206 GLU A O 1
ATOM 1614 N N . ARG A 1 207 ? -5.043 -0.124 -19.305 1.00 98.62 207 ARG A N 1
ATOM 1615 C CA . ARG A 1 207 ? -4.280 1.091 -18.983 1.00 98.62 207 ARG A CA 1
ATOM 1616 C C . ARG A 1 207 ? -2.810 0.943 -19.369 1.00 98.62 207 ARG A C 1
ATOM 1618 O O . ARG A 1 207 ? -2.267 1.812 -20.049 1.00 98.62 207 ARG A O 1
ATOM 1625 N N . ILE A 1 208 ? -2.175 -0.167 -18.988 1.00 98.75 208 ILE A N 1
ATOM 1626 C CA . ILE A 1 208 ? -0.758 -0.424 -19.282 1.00 98.75 208 ILE A CA 1
ATOM 1627 C C . ILE A 1 208 ? -0.500 -0.448 -20.792 1.00 98.75 208 ILE A C 1
ATOM 1629 O O . ILE A 1 208 ? 0.402 0.242 -21.274 1.00 98.75 208 ILE A O 1
ATOM 1633 N N . ARG A 1 209 ? -1.316 -1.177 -21.564 1.00 98.38 209 ARG A N 1
ATOM 1634 C CA . ARG A 1 209 ? -1.163 -1.254 -23.027 1.00 98.38 209 ARG A CA 1
ATOM 1635 C C . ARG A 1 209 ? -1.409 0.092 -23.707 1.00 98.38 209 ARG A C 1
ATOM 1637 O O . ARG A 1 209 ? -0.670 0.448 -24.625 1.00 98.38 209 ARG A O 1
ATOM 1644 N N . LYS A 1 210 ? -2.400 0.864 -23.247 1.00 98.44 210 LYS A N 1
ATOM 1645 C CA . LYS A 1 210 ? -2.686 2.219 -23.751 1.00 98.44 210 LYS A CA 1
ATOM 1646 C C . LYS A 1 210 ? -1.505 3.167 -23.526 1.00 98.44 210 LYS A C 1
ATOM 1648 O O . LYS A 1 210 ? -1.201 3.981 -24.397 1.00 98.44 210 LYS A O 1
ATOM 1653 N N . SER A 1 211 ? -0.782 2.989 -22.423 1.00 98.31 211 SER A N 1
ATOM 1654 C CA . SER A 1 211 ? 0.464 3.700 -22.113 1.00 98.31 211 SER A CA 1
ATOM 1655 C C . SER A 1 211 ? 1.714 3.071 -22.747 1.00 98.31 211 SER A C 1
ATOM 1657 O O . SER A 1 211 ? 2.831 3.413 -22.377 1.00 98.31 211 SER A O 1
ATOM 1659 N N . LYS A 1 212 ? 1.563 2.167 -23.726 1.00 98.31 212 LYS A N 1
ATOM 1660 C CA . LYS A 1 212 ? 2.657 1.467 -24.434 1.00 98.31 212 LYS A CA 1
ATOM 1661 C C . LYS A 1 212 ? 3.501 0.528 -23.560 1.00 98.31 212 LYS A C 1
ATOM 1663 O O . LYS A 1 212 ? 4.490 -0.015 -24.052 1.00 98.31 212 LYS A O 1
ATOM 1668 N N . GLY A 1 213 ? 3.128 0.308 -22.300 1.00 98.19 213 GLY A N 1
ATOM 1669 C CA . GLY A 1 213 ? 3.708 -0.743 -21.474 1.00 98.19 213 GLY A CA 1
ATOM 1670 C C . GLY A 1 213 ? 3.302 -2.127 -21.977 1.00 98.19 213 GLY A C 1
ATOM 1671 O O . GLY A 1 213 ? 2.333 -2.287 -22.727 1.00 98.19 213 GLY A O 1
ATOM 1672 N N . ARG A 1 214 ? 4.048 -3.154 -21.567 1.00 98.31 214 ARG A N 1
ATOM 1673 C CA . ARG A 1 214 ? 3.747 -4.547 -21.923 1.00 98.31 214 ARG A CA 1
ATOM 1674 C C . ARG A 1 214 ? 3.298 -5.329 -20.698 1.00 98.31 214 ARG A C 1
ATOM 1676 O O . ARG A 1 214 ? 3.767 -5.086 -19.590 1.00 98.31 214 ARG A O 1
ATOM 1683 N N . VAL A 1 215 ? 2.407 -6.288 -20.933 1.00 98.19 215 VAL A N 1
ATOM 1684 C CA . VAL A 1 215 ? 1.812 -7.152 -19.909 1.00 98.19 215 VAL A CA 1
ATOM 1685 C C . VAL A 1 215 ? 1.926 -8.595 -20.368 1.00 98.19 215 VAL A C 1
ATOM 1687 O O . VAL A 1 215 ? 1.242 -8.989 -21.314 1.00 98.19 215 VAL A O 1
ATOM 1690 N N . PHE A 1 216 ? 2.797 -9.364 -19.722 1.00 97.62 216 PHE A N 1
ATOM 1691 C CA . PHE A 1 216 ? 2.944 -10.803 -19.954 1.00 97.62 216 PHE A CA 1
ATOM 1692 C C . PHE A 1 216 ? 3.670 -11.468 -18.780 1.00 97.62 216 PHE A C 1
ATOM 1694 O O . PHE A 1 216 ? 4.312 -10.792 -17.973 1.00 97.62 216 PHE A O 1
ATOM 1701 N N . ALA A 1 217 ? 3.538 -12.787 -18.676 1.00 97.38 217 ALA A N 1
ATOM 1702 C CA . ALA A 1 217 ? 4.249 -13.615 -17.709 1.00 97.38 217 ALA A CA 1
ATOM 1703 C C . ALA A 1 217 ? 5.554 -14.161 -18.308 1.00 97.38 217 ALA A C 1
ATOM 1705 O O . ALA A 1 217 ? 5.640 -14.367 -19.520 1.00 97.38 217 ALA A O 1
ATOM 1706 N N . LEU A 1 218 ? 6.559 -14.412 -17.467 1.00 95.06 218 LEU A N 1
ATOM 1707 C CA . LEU A 1 218 ? 7.773 -15.114 -17.896 1.00 95.06 218 LEU A CA 1
ATOM 1708 C C . LEU A 1 218 ? 7.448 -16.567 -18.258 1.00 95.06 218 LEU A C 1
ATOM 1710 O O . LEU A 1 218 ? 6.510 -17.150 -17.713 1.00 95.06 218 LEU A O 1
ATOM 1714 N N . GLN A 1 219 ? 8.236 -17.167 -19.154 1.00 92.75 219 GLN A N 1
ATOM 1715 C CA . GLN A 1 219 ? 8.035 -18.568 -19.540 1.00 92.75 219 GLN A CA 1
ATOM 1716 C C . GLN A 1 219 ? 8.230 -19.517 -18.352 1.00 92.75 219 GLN A C 1
ATOM 1718 O O . GLN A 1 219 ? 7.507 -20.505 -18.242 1.00 92.75 219 GLN A O 1
ATOM 1723 N N . GLU A 1 220 ? 9.160 -19.202 -17.447 1.00 93.50 220 GLU A N 1
ATOM 1724 C CA . GLU A 1 220 ? 9.408 -19.986 -16.235 1.00 93.50 220 GLU A CA 1
ATOM 1725 C C . GLU A 1 220 ? 8.319 -19.797 -15.161 1.00 93.50 220 GLU A C 1
ATOM 1727 O O . GLU A 1 220 ? 8.165 -20.649 -14.288 1.00 93.50 220 GLU A O 1
ATOM 1732 N N . GLU A 1 221 ? 7.539 -18.712 -15.229 1.00 92.75 221 GLU A N 1
ATOM 1733 C CA . GLU A 1 221 ? 6.505 -18.352 -14.248 1.00 92.75 221 GLU A CA 1
ATOM 1734 C C . GLU A 1 221 ? 5.187 -17.931 -14.933 1.00 92.75 221 GLU A C 1
ATOM 1736 O O . GLU A 1 221 ? 4.734 -16.794 -14.769 1.00 92.75 221 GLU A O 1
ATOM 1741 N N . PRO A 1 222 ? 4.510 -18.827 -15.678 1.00 91.12 222 PRO A N 1
ATOM 1742 C CA . PRO A 1 222 ? 3.357 -18.465 -16.511 1.00 91.12 222 PRO A CA 1
ATOM 1743 C C . PRO A 1 222 ? 2.147 -17.943 -15.715 1.00 91.12 222 PRO A C 1
ATOM 1745 O O . PRO A 1 222 ? 1.264 -17.303 -16.283 1.00 91.12 222 PRO A O 1
ATOM 1748 N N . GLY A 1 223 ? 2.096 -18.201 -14.403 1.00 92.38 223 GLY A N 1
ATOM 1749 C CA . GLY A 1 223 ? 1.046 -17.710 -13.505 1.00 92.38 223 GLY A CA 1
ATOM 1750 C C . GLY A 1 223 ? 1.253 -16.279 -12.992 1.00 92.38 223 GLY A C 1
ATOM 1751 O O . GLY A 1 223 ? 0.323 -15.708 -12.428 1.00 92.38 223 GLY A O 1
ATOM 1752 N N . VAL A 1 224 ? 2.437 -15.683 -13.179 1.00 95.31 224 VAL A N 1
ATOM 1753 C CA . VAL A 1 224 ? 2.777 -14.358 -12.638 1.00 95.31 224 VAL A CA 1
ATOM 1754 C C . VAL A 1 224 ? 2.896 -13.360 -13.780 1.00 95.31 224 VAL A C 1
ATOM 1756 O O . VAL A 1 224 ? 3.933 -13.230 -14.429 1.00 95.31 224 VAL A O 1
ATOM 1759 N N . THR A 1 225 ? 1.807 -12.638 -14.035 1.00 97.31 225 THR A N 1
ATOM 1760 C CA . THR A 1 225 ? 1.807 -11.582 -15.053 1.00 97.31 225 THR A CA 1
ATOM 1761 C C . THR A 1 225 ? 2.548 -10.358 -14.536 1.00 97.31 225 THR A C 1
ATOM 1763 O O . THR A 1 225 ? 2.353 -9.950 -13.392 1.00 97.31 225 THR A O 1
ATOM 1766 N N . ARG A 1 226 ? 3.383 -9.761 -15.388 1.00 98.31 226 ARG A N 1
ATOM 1767 C CA . ARG A 1 226 ? 4.255 -8.645 -15.027 1.00 98.31 226 ARG A CA 1
ATOM 1768 C C . ARG A 1 226 ? 4.082 -7.446 -15.958 1.00 98.31 226 ARG A C 1
ATOM 1770 O O . ARG A 1 226 ? 3.672 -7.607 -17.110 1.00 98.31 226 ARG A O 1
ATOM 1777 N N . VAL A 1 227 ? 4.412 -6.258 -15.451 1.00 98.19 227 VAL A N 1
ATOM 1778 C CA . VAL A 1 227 ? 4.529 -5.002 -16.208 1.00 98.19 227 VAL A CA 1
ATOM 1779 C C . VAL A 1 227 ? 5.966 -4.819 -16.682 1.00 98.19 227 VAL A C 1
ATOM 1781 O O . VAL A 1 227 ? 6.909 -4.923 -15.892 1.00 98.19 227 VAL A O 1
ATOM 1784 N N . TRP A 1 228 ? 6.130 -4.490 -17.961 1.00 98.12 228 TRP A N 1
ATOM 1785 C CA . TRP A 1 228 ? 7.435 -4.333 -18.598 1.00 98.12 228 TRP A CA 1
ATOM 1786 C C . TRP A 1 228 ? 7.531 -3.046 -19.413 1.00 98.12 228 TRP A C 1
ATOM 1788 O O . TRP A 1 228 ? 6.534 -2.565 -19.964 1.00 98.12 228 TRP A O 1
ATOM 1798 N N . LEU A 1 229 ? 8.758 -2.539 -19.561 1.00 97.75 229 LEU A N 1
ATOM 1799 C CA . LEU A 1 229 ? 9.074 -1.449 -20.481 1.00 97.75 229 LEU A CA 1
ATOM 1800 C C . LEU A 1 229 ? 8.736 -1.831 -21.938 1.00 97.75 229 LEU A C 1
ATOM 1802 O O . LEU A 1 229 ? 8.809 -3.012 -22.293 1.00 97.75 229 LEU A O 1
ATOM 1806 N N . PRO A 1 230 ? 8.439 -0.857 -22.821 1.00 95.88 230 PRO A N 1
ATOM 1807 C CA . PRO A 1 230 ? 8.038 -1.133 -24.205 1.00 95.88 230 PRO A CA 1
ATOM 1808 C C . PRO A 1 230 ? 9.077 -1.931 -25.003 1.00 95.88 230 PRO A C 1
ATOM 1810 O O . PRO A 1 230 ? 8.721 -2.830 -25.757 1.00 95.88 230 PRO A O 1
ATOM 1813 N N . ASN A 1 231 ? 10.362 -1.619 -24.800 1.00 93.69 231 ASN A N 1
ATOM 1814 C CA . ASN A 1 231 ? 11.470 -2.136 -25.610 1.00 93.69 231 ASN A CA 1
ATOM 1815 C C . ASN A 1 231 ? 12.446 -3.022 -24.818 1.00 93.69 231 ASN A C 1
ATOM 1817 O O . ASN A 1 231 ? 13.515 -3.346 -25.326 1.00 93.69 231 ASN A O 1
ATOM 1821 N N . ASN A 1 232 ? 12.136 -3.352 -23.561 1.00 93.25 232 ASN A N 1
ATOM 1822 C CA . ASN A 1 232 ? 13.029 -4.132 -22.706 1.00 93.25 232 ASN A CA 1
ATOM 1823 C C . ASN A 1 232 ? 12.242 -4.970 -21.696 1.00 93.25 232 ASN A C 1
ATOM 1825 O O . ASN A 1 232 ? 11.285 -4.470 -21.100 1.00 93.25 232 ASN A O 1
ATOM 1829 N N . ASP A 1 233 ? 12.665 -6.212 -21.466 1.00 93.75 233 ASP A N 1
ATOM 1830 C CA . ASP A 1 233 ? 12.105 -7.123 -20.458 1.00 93.75 233 ASP A CA 1
ATOM 1831 C C . ASP A 1 233 ? 12.639 -6.758 -19.063 1.00 93.75 233 ASP A C 1
ATOM 1833 O O . ASP A 1 233 ? 13.296 -7.527 -18.371 1.00 93.75 233 ASP A O 1
ATOM 1837 N N . SER A 1 234 ? 12.382 -5.514 -18.661 1.00 93.50 234 SER A N 1
ATOM 1838 C CA . SER A 1 234 ? 12.750 -4.944 -17.369 1.00 93.50 234 SER A CA 1
ATOM 1839 C C . SER A 1 234 ? 11.730 -3.864 -16.977 1.00 93.50 234 SER A C 1
ATOM 1841 O O . SER A 1 234 ? 11.134 -3.259 -17.873 1.00 93.50 234 SER A O 1
ATOM 1843 N N . PRO A 1 235 ? 11.497 -3.603 -15.677 1.00 94.44 235 PRO A N 1
ATOM 1844 C CA . PRO A 1 235 ? 11.946 -4.388 -14.520 1.00 94.44 235 PRO A CA 1
ATOM 1845 C C . PRO A 1 235 ? 11.126 -5.668 -14.276 1.00 94.44 235 PRO A C 1
ATOM 1847 O O . PRO A 1 235 ? 11.625 -6.567 -13.610 1.00 94.44 235 PRO A O 1
ATOM 1850 N N . GLY A 1 236 ? 9.906 -5.779 -14.817 1.00 96.25 236 GLY A N 1
ATOM 1851 C CA . GLY A 1 236 ? 9.057 -6.961 -14.636 1.00 96.25 236 GLY A CA 1
ATOM 1852 C C . GLY A 1 236 ? 8.292 -6.985 -13.312 1.00 96.25 236 GLY A C 1
ATOM 1853 O O . GLY A 1 236 ? 8.373 -7.973 -12.579 1.00 96.25 236 GLY A O 1
ATOM 1854 N N . LEU A 1 237 ? 7.546 -5.921 -12.994 1.00 97.31 237 LEU A N 1
ATOM 1855 C CA . LEU A 1 237 ? 6.780 -5.817 -11.741 1.00 97.31 237 LEU A CA 1
ATOM 1856 C C . LEU A 1 237 ? 5.539 -6.712 -11.752 1.00 97.31 237 LEU A C 1
ATOM 1858 O O . LEU A 1 237 ? 4.765 -6.660 -12.702 1.00 97.31 237 LEU A O 1
ATOM 1862 N N . ALA A 1 238 ? 5.318 -7.487 -10.688 1.00 97.56 238 ALA A N 1
ATOM 1863 C CA . ALA A 1 238 ? 4.168 -8.394 -10.552 1.00 97.56 238 ALA A CA 1
ATOM 1864 C C . ALA A 1 238 ? 2.869 -7.700 -10.083 1.00 97.56 238 ALA A C 1
ATOM 1866 O O . ALA A 1 238 ? 1.836 -8.352 -9.930 1.00 97.56 238 ALA A O 1
ATOM 1867 N N . MET A 1 239 ? 2.916 -6.378 -9.904 1.00 98.06 239 MET A N 1
ATOM 1868 C CA . MET A 1 239 ? 1.804 -5.505 -9.540 1.00 98.06 239 MET A CA 1
ATOM 1869 C C . MET A 1 239 ? 1.646 -4.371 -10.565 1.00 98.06 239 MET A C 1
ATOM 1871 O O . MET A 1 239 ? 2.611 -3.932 -11.190 1.00 98.06 239 MET A O 1
ATOM 1875 N N . ALA A 1 240 ? 0.415 -3.896 -10.749 1.00 98.38 240 ALA A N 1
ATOM 1876 C CA . ALA A 1 240 ? 0.050 -2.850 -11.708 1.00 98.38 240 ALA A CA 1
ATOM 1877 C C . ALA A 1 240 ? 0.045 -1.437 -11.113 1.00 98.38 240 ALA A C 1
ATOM 1879 O O . ALA A 1 240 ? -0.033 -0.448 -11.853 1.00 98.38 240 ALA A O 1
ATOM 1880 N N . ARG A 1 241 ? 0.117 -1.339 -9.782 1.00 98.75 241 ARG A N 1
ATOM 1881 C CA . ARG A 1 241 ? 0.190 -0.080 -9.046 1.00 98.75 241 ARG A CA 1
ATOM 1882 C C . ARG A 1 241 ? 1.246 -0.175 -7.953 1.00 98.75 241 ARG A C 1
ATOM 1884 O O . ARG A 1 241 ? 1.334 -1.194 -7.276 1.00 98.75 241 ARG A O 1
ATOM 1891 N N . ALA A 1 242 ? 2.035 0.881 -7.803 1.00 98.75 242 ALA A N 1
ATOM 1892 C CA . ALA A 1 242 ? 3.065 1.005 -6.776 1.00 98.75 242 ALA A CA 1
ATOM 1893 C C . ALA A 1 242 ? 3.418 2.483 -6.553 1.00 98.75 242 ALA A C 1
ATOM 1895 O O . ALA A 1 242 ? 3.281 3.326 -7.451 1.00 98.75 242 ALA A O 1
ATOM 1896 N N . PHE A 1 243 ? 3.904 2.791 -5.355 1.00 98.88 243 PHE A N 1
ATOM 1897 C CA . PHE A 1 243 ? 4.711 3.982 -5.112 1.00 98.88 243 PHE A CA 1
ATOM 1898 C C . PHE A 1 243 ? 6.116 3.790 -5.681 1.00 98.88 243 PHE A C 1
ATOM 1900 O O . PHE A 1 243 ? 6.637 2.680 -5.642 1.00 98.88 243 PHE A O 1
ATOM 1907 N N . GLY A 1 244 ? 6.761 4.865 -6.138 1.00 98.50 244 GLY A N 1
ATOM 1908 C CA . GLY A 1 244 ? 8.104 4.765 -6.726 1.00 98.50 244 GLY A CA 1
ATOM 1909 C C . GLY A 1 244 ? 8.077 4.158 -8.130 1.00 98.50 244 GLY A C 1
ATOM 1910 O O . GLY A 1 244 ? 7.174 4.471 -8.895 1.00 98.50 244 GLY A O 1
ATOM 1911 N N . ASP A 1 245 ? 9.077 3.357 -8.500 1.00 98.12 245 ASP A N 1
ATOM 1912 C CA . ASP A 1 245 ? 9.235 2.764 -9.841 1.00 98.12 245 ASP A CA 1
ATOM 1913 C C . ASP A 1 245 ? 8.997 3.757 -10.989 1.00 98.12 245 ASP A C 1
ATOM 1915 O O . ASP A 1 245 ? 8.262 3.499 -11.951 1.00 98.12 245 ASP A O 1
ATOM 1919 N N . PHE A 1 246 ? 9.623 4.934 -10.898 1.00 97.94 246 PHE A N 1
ATOM 1920 C CA . PHE A 1 246 ? 9.419 6.000 -11.882 1.00 97.94 246 PHE A CA 1
ATOM 1921 C C . PHE A 1 246 ? 9.791 5.599 -13.314 1.00 97.94 246 PHE A C 1
ATOM 1923 O O . PHE A 1 246 ? 9.309 6.233 -14.251 1.00 97.94 246 PHE A O 1
ATOM 1930 N N . CYS A 1 247 ? 10.572 4.530 -13.499 1.00 96.88 247 CYS A N 1
ATOM 1931 C CA . CYS A 1 247 ? 10.844 3.947 -14.809 1.00 96.88 247 CYS A CA 1
ATOM 1932 C C . CYS A 1 247 ? 9.592 3.425 -15.536 1.00 96.88 247 CYS A C 1
ATOM 1934 O O . CYS A 1 247 ? 9.602 3.374 -16.762 1.00 96.88 247 CYS A O 1
ATOM 1936 N N . LEU A 1 248 ? 8.523 3.060 -14.815 1.00 97.94 248 LEU A N 1
ATOM 1937 C CA . LEU A 1 248 ? 7.298 2.474 -15.374 1.00 97.94 248 LEU A CA 1
ATOM 1938 C C . LEU A 1 248 ? 6.073 3.397 -15.332 1.00 97.94 248 LEU A C 1
ATOM 1940 O O . LEU A 1 248 ? 5.038 3.047 -15.902 1.00 97.94 248 LEU A O 1
ATOM 1944 N N . LYS A 1 249 ? 6.167 4.575 -14.700 1.00 97.81 249 LYS A N 1
ATOM 1945 C CA . LYS A 1 249 ? 5.020 5.493 -14.546 1.00 97.81 249 LYS A CA 1
ATOM 1946 C C . LYS A 1 249 ? 4.458 5.962 -15.889 1.00 97.81 249 LYS A C 1
ATOM 1948 O O . LYS A 1 249 ? 3.252 5.914 -16.102 1.00 97.81 249 LYS A O 1
ATOM 1953 N N . ASP A 1 250 ? 5.336 6.283 -16.839 1.00 97.75 250 ASP A N 1
ATOM 1954 C CA . ASP A 1 250 ? 4.940 6.679 -18.201 1.00 97.75 250 ASP A CA 1
ATOM 1955 C C . ASP A 1 250 ? 4.417 5.494 -19.042 1.00 97.75 250 ASP A C 1
ATOM 1957 O O . ASP A 1 250 ? 3.930 5.682 -20.155 1.00 97.75 250 ASP A O 1
ATOM 1961 N N . PHE A 1 251 ? 4.491 4.271 -18.504 1.00 98.25 251 PHE A N 1
ATOM 1962 C CA . PHE A 1 251 ? 4.105 3.021 -19.162 1.00 98.25 251 PHE A CA 1
ATOM 1963 C C . PHE A 1 251 ? 2.957 2.300 -18.439 1.00 98.25 251 PHE A C 1
ATOM 1965 O O . PHE A 1 251 ? 2.751 1.102 -18.622 1.00 98.25 251 PHE A O 1
ATOM 1972 N N . GLY A 1 252 ? 2.175 3.046 -17.650 1.00 97.75 252 GLY A N 1
ATOM 1973 C CA . GLY A 1 252 ? 0.888 2.613 -17.099 1.00 97.75 252 GLY A CA 1
ATOM 1974 C C . GLY A 1 252 ? 0.918 2.070 -15.671 1.00 97.75 252 GLY A C 1
ATOM 1975 O O . GLY A 1 252 ? -0.139 1.699 -15.153 1.00 97.75 252 GLY A O 1
ATOM 1976 N N . LEU A 1 253 ? 2.080 2.073 -15.012 1.00 98.62 253 LEU A N 1
ATOM 1977 C CA . LEU A 1 253 ? 2.144 1.953 -13.558 1.00 98.62 253 LEU A CA 1
ATOM 1978 C C . LEU A 1 253 ? 1.640 3.259 -12.926 1.00 98.62 253 LEU A C 1
ATOM 1980 O O . LEU A 1 253 ? 2.075 4.339 -13.310 1.00 98.62 253 LEU A O 1
ATOM 1984 N N . ILE A 1 254 ? 0.760 3.178 -11.932 1.00 98.62 254 ILE A N 1
ATOM 1985 C CA . ILE A 1 254 ? 0.249 4.356 -11.211 1.00 98.62 254 ILE A CA 1
ATOM 1986 C C . ILE A 1 254 ? 0.340 4.141 -9.696 1.00 98.62 254 ILE A C 1
ATOM 1988 O O . ILE A 1 254 ? 0.432 3.009 -9.234 1.00 98.62 254 ILE A O 1
ATOM 1992 N N . SER A 1 255 ? 0.320 5.218 -8.909 1.00 98.38 255 SER A N 1
ATOM 1993 C CA . SER A 1 255 ? 0.218 5.162 -7.435 1.00 98.38 255 SER A CA 1
ATOM 1994 C C . SER A 1 255 ? -1.162 5.576 -6.921 1.00 98.38 255 SER A C 1
ATOM 1996 O O . SER A 1 255 ? -1.319 5.833 -5.729 1.00 98.38 255 SER A O 1
ATOM 1998 N N . THR A 1 256 ? -2.149 5.706 -7.808 1.00 98.44 256 THR A N 1
ATOM 1999 C CA . THR A 1 256 ? -3.527 6.015 -7.418 1.00 98.44 256 THR A CA 1
ATOM 2000 C C . THR A 1 256 ? -4.126 4.797 -6.711 1.00 98.44 256 THR A C 1
ATOM 2002 O O . THR A 1 256 ? -4.169 3.722 -7.322 1.00 98.44 256 THR A O 1
ATOM 2005 N N . PRO A 1 257 ? -4.552 4.922 -5.443 1.00 98.44 257 PRO A N 1
ATOM 2006 C CA . PRO A 1 257 ? -5.146 3.810 -4.717 1.00 98.44 257 PRO A CA 1
ATOM 2007 C C . PRO A 1 257 ? -6.532 3.467 -5.251 1.00 98.44 257 PRO A C 1
ATOM 2009 O O . PRO A 1 257 ? -7.271 4.357 -5.663 1.00 98.44 257 PRO A O 1
ATOM 2012 N N . ASP A 1 258 ? -6.898 2.190 -5.171 1.00 97.56 258 ASP A N 1
ATOM 2013 C CA . ASP A 1 258 ? -8.312 1.825 -5.092 1.00 97.56 258 ASP A CA 1
ATOM 2014 C C . ASP A 1 258 ? -8.792 2.059 -3.657 1.00 97.56 258 ASP A C 1
ATOM 2016 O O . ASP A 1 258 ? -8.119 1.664 -2.694 1.00 97.56 258 ASP A O 1
ATOM 2020 N N . ILE A 1 259 ? -9.938 2.728 -3.530 1.00 97.56 259 ILE A N 1
ATOM 2021 C CA . ILE A 1 259 ? -10.526 3.123 -2.254 1.00 97.56 259 ILE A CA 1
ATOM 2022 C C . ILE A 1 259 ? -11.746 2.259 -1.951 1.00 97.56 259 ILE A C 1
ATOM 2024 O O . ILE A 1 259 ? -12.646 2.111 -2.772 1.00 97.56 259 ILE A O 1
ATOM 2028 N N . PHE A 1 260 ? -11.783 1.717 -0.738 1.00 96.44 260 PHE A N 1
ATOM 2029 C CA . PHE A 1 260 ? -12.877 0.891 -0.240 1.00 96.44 260 PHE A CA 1
ATOM 2030 C C . PHE A 1 260 ? -13.421 1.492 1.047 1.00 96.44 260 PHE A C 1
ATOM 2032 O O . PHE A 1 260 ? -12.656 1.976 1.883 1.00 96.44 260 PHE A O 1
ATOM 2039 N N . TYR A 1 261 ? -14.734 1.414 1.231 1.00 94.81 261 TYR A N 1
ATOM 2040 C CA . TYR A 1 261 ? -15.398 1.838 2.456 1.00 94.81 261 TYR A CA 1
ATOM 2041 C C . TYR A 1 261 ? -16.268 0.728 3.021 1.00 94.81 261 TYR A C 1
ATOM 2043 O O . TYR A 1 261 ? -16.897 -0.032 2.286 1.00 94.81 261 TYR A O 1
ATOM 2051 N N . ARG A 1 262 ? -16.308 0.652 4.349 1.00 92.56 262 ARG A N 1
ATOM 2052 C CA . ARG A 1 262 ? -17.199 -0.231 5.089 1.00 92.56 262 ARG A CA 1
ATOM 2053 C C . ARG A 1 262 ? -17.642 0.436 6.383 1.00 92.56 262 ARG A C 1
ATOM 2055 O O . ARG A 1 262 ? -16.819 0.942 7.141 1.00 92.56 262 ARG A O 1
ATOM 2062 N N . CYS A 1 263 ? -18.934 0.352 6.678 1.00 94.19 263 CYS A N 1
ATOM 2063 C CA . CYS A 1 263 ? -19.448 0.625 8.014 1.00 94.19 263 CYS A CA 1
ATOM 2064 C C . CYS A 1 263 ? -19.395 -0.666 8.843 1.00 94.19 263 CYS A C 1
ATOM 2066 O O . CYS A 1 263 ? -19.988 -1.675 8.460 1.00 94.19 263 CYS A O 1
ATOM 2068 N N . LEU A 1 264 ? -18.653 -0.647 9.948 1.00 95.31 264 LEU A N 1
ATOM 2069 C CA . LEU A 1 264 ? -18.476 -1.797 10.825 1.00 95.31 264 LEU A CA 1
ATOM 2070 C C . LEU A 1 264 ? -19.759 -2.137 11.587 1.00 95.31 264 LEU A C 1
ATOM 2072 O O . LEU A 1 264 ? -20.497 -1.260 12.040 1.00 95.31 264 LEU A O 1
ATOM 2076 N N . THR A 1 265 ? -19.973 -3.432 11.789 1.00 95.50 265 THR A N 1
ATOM 2077 C CA . THR A 1 265 ? -21.085 -3.996 12.561 1.00 95.50 265 THR A CA 1
ATOM 2078 C C . THR A 1 265 ? -20.580 -4.747 13.790 1.00 95.50 265 THR A C 1
ATOM 2080 O O . THR A 1 265 ? -19.395 -5.040 13.911 1.00 95.50 265 THR A O 1
ATOM 2083 N N . GLU A 1 266 ? -21.484 -5.120 14.694 1.00 95.44 266 GLU A N 1
ATOM 2084 C CA . GLU A 1 266 ? -21.150 -5.923 15.883 1.00 95.44 266 GLU A CA 1
ATOM 2085 C C . GLU A 1 266 ? -20.608 -7.325 15.541 1.00 95.44 266 GLU A C 1
ATOM 2087 O O . GLU A 1 266 ? -19.939 -7.953 16.360 1.00 95.44 266 GLU A O 1
ATOM 2092 N N . ASN A 1 267 ? -20.861 -7.813 14.322 1.00 96.56 267 ASN A N 1
ATOM 2093 C CA . ASN A 1 267 ? -20.342 -9.097 13.853 1.00 96.56 267 ASN A CA 1
ATOM 2094 C C . ASN A 1 267 ? -18.879 -9.011 13.403 1.00 96.56 267 ASN A C 1
ATOM 2096 O O . ASN A 1 267 ? -18.210 -10.043 13.312 1.00 96.56 267 ASN A O 1
ATOM 2100 N N . ASP A 1 268 ? -18.369 -7.814 13.123 1.00 97.56 268 ASP A N 1
ATOM 2101 C CA . ASP A 1 268 ? -17.009 -7.606 12.637 1.00 97.56 268 ASP A CA 1
ATOM 2102 C C . ASP A 1 268 ? -16.014 -7.752 13.802 1.00 97.56 268 ASP A C 1
ATOM 2104 O O . ASP A 1 268 ? -16.125 -7.069 14.817 1.00 97.56 268 ASP A O 1
ATOM 2108 N N . GLN A 1 269 ? -15.057 -8.678 13.683 1.00 96.88 269 GLN A N 1
ATOM 2109 C CA . GLN A 1 269 ? -14.172 -9.070 14.788 1.00 96.88 269 GLN A CA 1
ATOM 2110 C C . GLN A 1 269 ? -12.809 -8.378 14.714 1.00 96.88 269 GLN A C 1
ATOM 2112 O O . GLN A 1 269 ? -12.372 -7.749 15.674 1.00 96.88 269 GLN A O 1
ATOM 2117 N N . PHE A 1 270 ? -12.115 -8.516 13.583 1.00 97.50 270 PHE A N 1
ATOM 2118 C CA . PHE A 1 270 ? -10.786 -7.940 13.372 1.00 97.50 270 PHE A CA 1
ATOM 2119 C C . PHE A 1 270 ? -10.461 -7.836 11.883 1.00 97.50 270 PHE A C 1
ATOM 2121 O O . PHE A 1 270 ? -11.023 -8.562 11.062 1.00 97.50 270 PHE A O 1
ATOM 2128 N N . VAL A 1 271 ? -9.519 -6.956 11.541 1.00 98.31 271 VAL A N 1
ATOM 2129 C CA . VAL A 1 271 ? -8.968 -6.827 10.187 1.00 98.31 271 VAL A CA 1
ATOM 2130 C C . VAL A 1 271 ? -7.518 -7.294 10.186 1.00 98.31 271 VAL A C 1
ATOM 2132 O O . VAL A 1 271 ? -6.754 -6.955 11.087 1.00 98.31 271 VAL A O 1
ATOM 2135 N N . VAL A 1 272 ? -7.142 -8.047 9.159 1.00 98.56 272 VAL A N 1
ATOM 2136 C CA . VAL A 1 272 ? -5.760 -8.422 8.857 1.00 98.56 272 VAL A CA 1
ATOM 2137 C C . VAL A 1 272 ? -5.296 -7.612 7.654 1.00 98.56 272 VAL A C 1
ATOM 2139 O O . VAL A 1 272 ? -5.943 -7.642 6.608 1.00 98.56 272 VAL A O 1
ATOM 2142 N N . LEU A 1 273 ? -4.179 -6.903 7.810 1.00 98.75 273 LEU A N 1
ATOM 2143 C CA . LEU A 1 273 ? -3.425 -6.304 6.711 1.00 98.75 273 LEU A CA 1
ATOM 2144 C C . LEU A 1 273 ? -2.132 -7.102 6.542 1.00 98.75 273 LEU A C 1
ATOM 2146 O O . LEU A 1 273 ? -1.402 -7.269 7.520 1.00 98.75 273 LEU A O 1
ATOM 2150 N N . ALA A 1 274 ? -1.850 -7.588 5.337 1.00 98.56 274 ALA A N 1
ATOM 2151 C CA . ALA A 1 274 ? -0.650 -8.376 5.064 1.00 98.56 274 ALA A CA 1
ATOM 2152 C C . ALA A 1 274 ? -0.062 -8.075 3.679 1.00 98.56 274 ALA A C 1
ATOM 2154 O O . ALA A 1 274 ? -0.792 -7.732 2.743 1.00 98.56 274 ALA A O 1
ATOM 2155 N N . THR A 1 275 ? 1.262 -8.194 3.574 1.00 98.19 275 THR A N 1
ATOM 2156 C CA . THR A 1 275 ? 1.991 -8.266 2.300 1.00 98.19 275 THR A CA 1
ATOM 2157 C C . THR A 1 275 ? 1.777 -9.640 1.653 1.00 98.19 275 THR A C 1
ATOM 2159 O O . THR A 1 275 ? 1.191 -10.531 2.273 1.00 98.19 275 THR A O 1
ATOM 2162 N N . ASP A 1 276 ? 2.204 -9.828 0.402 1.00 94.88 276 ASP A N 1
ATOM 2163 C CA . ASP A 1 276 ? 1.957 -11.078 -0.337 1.00 94.88 276 ASP A CA 1
ATOM 2164 C C . ASP A 1 276 ? 2.800 -12.274 0.162 1.00 94.88 276 ASP A C 1
ATOM 2166 O O . ASP A 1 276 ? 2.605 -13.411 -0.271 1.00 94.88 276 ASP A O 1
ATOM 2170 N N . GLY A 1 277 ? 3.720 -12.024 1.100 1.00 93.19 277 GLY A N 1
ATOM 2171 C CA . GLY A 1 277 ? 4.547 -13.036 1.753 1.00 93.19 277 GLY A CA 1
ATOM 2172 C C . GLY A 1 277 ? 3.825 -13.903 2.795 1.00 93.19 277 GLY A C 1
ATOM 2173 O O . GLY A 1 277 ? 4.448 -14.840 3.304 1.00 93.19 277 GLY A O 1
ATOM 2174 N N . VAL A 1 278 ? 2.562 -13.598 3.122 1.00 92.88 278 VAL A N 1
ATOM 2175 C CA . VAL A 1 278 ? 1.681 -14.364 4.031 1.00 92.88 278 VAL A CA 1
ATOM 2176 C C . VAL A 1 278 ? 0.659 -15.160 3.230 1.00 92.88 278 VAL A C 1
ATOM 2178 O O . VAL A 1 278 ? 0.586 -16.389 3.460 1.00 92.88 278 VAL A O 1
#

Nearest PDB structures (foldseek):
  8t2j-assembly1_A  TM=7.603E-01  e=1.630E-14  Homo sapiens
  2irm-assembly1_A  TM=6.232E-01  e=3.028E-11  Anopheles gambiae
  6v0t-assembly1_A  TM=5.677E-01  e=2.262E-11  Bos taurus
  3mq3-assembly1_A  TM=5.300E-01  e=2.857E-11  Bos taurus
  2pnq-assembly2_B  TM=5.274E-01  e=3.028E-11  Rattus norvegicus

Secondary structure (DSSP, 8-state):
-----THHHHHHHHHHHHTTSTTEE-SSEE-SS-EE-----SSSS---EEEEEESTTS-TTEEEEEEE-EESTTHHHHHHHHHHHHHHHHHHHHHH-S-------S---------S--S-HHHHHHHHHHHHHHHHHHHHHHHT-TTS--SS-EE-EEEEEEETTEEEEEEESS-EEEEEEE-TTS-EEEEE-S----TTSHHHHHHHHHTT-EEEE-TT-TT-EEEEETTEEEEEES-SB-EE-HHHHTTT-B-PPEEEEEE--TTEEEEEEE-TT-

Mean predicted aligned error: 7.73 Å

pLDDT: mean 87.61, std 19.19, range [31.2, 98.88]

InterPro domains:
  IPR001932 PPM-type phosphatase-like domain [PF00481] (40-278)
  IPR001932 PPM-type phosphatase-like domain [PS51746] (33-278)
  IPR001932 PPM-type phosphatase-like domain [SM00332] (22-278)
  IPR001932 PPM-type phosphatase-like domain [cd00143] (33-278)
  IPR015655 Protein phosphatase 2C [PTHR47992] (28-278)
  IPR036457 PPM-type phosphatase-like domain superfamily [G3DSA:3.60.40.10] (30-278)
  IPR036457 PPM-type phosphatase-like domain superfamily [SSF81606] (30-278)